Protein AF-A0AAT9HYR2-F1 (afdb_monomer)

Sequence (226 aa):
MVLRPGGGPGTYGRDYQMYDGRDYWSAAVFAERRGGWERLDPATGEPTGDRTLPAFHAPETCPDGKAPFLDHRILAELPPGAPPSPLGQDGRLTGCRVLHTTPYSGYSPREFVLESIDGRSASYRTRTWGRRPWGILALPSGGEDTVVAGGTTVRCHSAVDNSLLWQVRGSTADVTTRRSAPPSATRPGRCRRPRTGTSSLLVTRPRPGRCVASPTRPYARCCRPG

Nearest PDB structures (foldseek):
  8shj-assembly2_B  TM=3.630E-01  e=4.234E-02  Homo sapiens
  8shj-assembly1_A  TM=3.743E-01  e=6.812E-02  Homo sapiens
  4aez-assembly1_A  TM=3.657E-01  e=4.234E-02  Schizosaccharomyces pombe
  8otz-assembly1_f  TM=3.192E-01  e=6.812E-02  Bos taurus
  5oql-assembly1_A  TM=2.830E-01  e=4.104E-01  Thermochaetoides thermophila DSM 1495

Radius of gyration: 24.94 Å; Cα contacts (8 Å, |Δi|>4): 371; chains: 1; bounding box: 95×52×58 Å

Solvent-accessible surface area (backbone atoms only — not comparable to full-atom values): 14535 Å² total; per-residue (Å²): 123,82,77,50,90,88,58,78,96,70,75,86,65,46,81,45,56,34,30,78,76,83,55,39,33,37,20,36,80,60,10,83,82,66,81,36,52,30,29,34,38,86,90,79,67,44,76,68,82,45,58,78,58,59,75,96,68,28,76,90,72,53,58,89,79,47,45,74,42,70,77,44,60,44,37,36,52,55,61,90,90,57,75,88,53,50,45,25,46,45,95,54,36,32,23,20,44,33,28,28,65,64,90,72,90,78,70,56,61,45,51,34,41,38,38,23,57,57,70,52,70,35,56,44,74,50,94,54,76,71,56,46,65,70,39,47,36,53,41,94,88,57,76,72,50,24,37,33,28,45,76,70,46,36,33,35,20,36,35,87,79,53,47,81,75,50,74,48,69,63,80,80,76,77,86,72,79,66,84,70,68,82,79,78,87,81,87,89,82,83,92,79,83,88,81,90,77,86,85,79,89,83,79,85,74,83,83,84,82,82,88,76,84,84,80,82,86,84,90,81,90,82,81,88,88,131

pLDDT: mean 73.58, std 25.94, range [24.98, 97.94]

Mean predicted aligned error: 14.34 Å

Foldseek 3Di:
DPPDPPDDDDPVQWDDWADAPPWIKTAHVPNVVVVAIFTADPVPRDGDPHRQDDPVPHQVPDDPLKDWPRRAWYKDFAPPPDDAAQLHDDPRMWIKTKIDNDDDDDWDDQWIWMAIPNGDIAIAGDPDTPWDWHGWGADPVGDAIWIWIDDQKIWTAGRVPRHTPDIDGDDPPDPPPPPDDPDDDDDDDDDDDDDDDDDDDDDDDDDDDDDDDDDDDDDDDDDDDD

Organism: NCBI:txid3074435

Secondary structure (DSSP, 8-state):
----TT------S--EEEE-SS-EEEE-SSGGGTT--EEE-TTT--B-S--PPPGGG-GGGSPTT-EEEEEEEEEEEPPTTPPPPTT-EETTEEEEEEEESS--SSSPPSEEEEEETTS-EEEEE-SSTT--EEEEE--TT--S-EEEE-SSEEEEEETTT--EEEEEE-----------PPPPP-------PPPP-PPPP---PPPP----PPPPP---------

Structure (mmCIF, N/CA/C/O backbone):
data_AF-A0AAT9HYR2-F1
#
_entry.id   AF-A0AAT9HYR2-F1
#
loop_
_atom_site.group_PDB
_atom_site.id
_atom_site.type_symbol
_atom_site.label_atom_id
_atom_site.label_alt_id
_atom_site.label_comp_id
_atom_site.label_asym_id
_atom_site.label_entity_id
_atom_site.label_seq_id
_atom_site.pdbx_PDB_ins_code
_atom_site.Cartn_x
_atom_site.Cartn_y
_atom_site.Cartn_z
_atom_site.occupancy
_atom_site.B_iso_or_equiv
_atom_site.auth_seq_id
_atom_site.auth_comp_id
_atom_site.auth_asym_id
_atom_site.auth_atom_id
_atom_site.pdbx_PDB_model_num
ATOM 1 N N . MET A 1 1 ? -14.073 5.205 5.598 1.00 46.69 1 MET A N 1
ATOM 2 C CA . MET A 1 1 ? -15.170 4.800 4.707 1.00 46.69 1 MET A CA 1
ATOM 3 C C . MET A 1 1 ? -15.197 3.291 4.672 1.00 46.69 1 MET A C 1
ATOM 5 O O . MET A 1 1 ? -15.086 2.635 3.645 1.00 46.69 1 MET A O 1
ATOM 9 N N . VAL A 1 2 ? -15.482 2.749 5.853 1.00 45.78 2 VAL A N 1
ATOM 10 C CA . VAL A 1 2 ? -16.395 1.620 5.898 1.00 45.78 2 VAL A CA 1
ATOM 11 C C . VAL A 1 2 ? -17.654 2.133 5.215 1.00 45.78 2 VAL A C 1
ATOM 13 O O . VAL A 1 2 ? -18.338 3.014 5.739 1.00 45.78 2 VAL A O 1
ATOM 16 N N . LEU A 1 3 ? -17.863 1.732 3.967 1.00 50.50 3 LEU A N 1
ATOM 17 C CA . LEU A 1 3 ? -19.123 1.972 3.292 1.00 50.50 3 LEU A CA 1
ATOM 18 C C . LEU A 1 3 ? -20.188 1.275 4.134 1.00 50.50 3 LEU A C 1
ATOM 20 O O . LEU A 1 3 ? -20.284 0.051 4.123 1.00 50.50 3 LEU A O 1
ATOM 24 N N . ARG A 1 4 ? -20.966 2.044 4.899 1.00 51.97 4 ARG A N 1
ATOM 25 C CA . ARG A 1 4 ? -22.191 1.508 5.484 1.00 51.97 4 ARG A CA 1
ATOM 26 C C . ARG A 1 4 ? -23.140 1.176 4.335 1.00 51.97 4 ARG A C 1
ATOM 28 O O . ARG A 1 4 ? -23.331 2.033 3.465 1.00 51.97 4 ARG A O 1
ATOM 35 N N . PRO A 1 5 ? -23.811 0.019 4.346 1.00 40.28 5 PRO A N 1
ATOM 36 C CA . PRO A 1 5 ? -25.041 -0.134 3.586 1.00 40.28 5 PRO A CA 1
ATOM 37 C C . PRO A 1 5 ? -26.003 1.002 3.984 1.00 40.28 5 PRO A C 1
ATOM 39 O O . PRO A 1 5 ? -26.380 1.115 5.147 1.00 40.28 5 PRO A O 1
ATOM 42 N N . GLY A 1 6 ? -26.330 1.898 3.049 1.00 40.91 6 GLY A N 1
ATOM 43 C CA . GLY A 1 6 ? -27.256 3.020 3.275 1.00 40.91 6 GLY A CA 1
ATOM 44 C C . GLY A 1 6 ? -26.667 4.302 3.888 1.00 40.91 6 GLY A C 1
ATOM 45 O O . GLY A 1 6 ? -27.420 5.234 4.157 1.00 40.91 6 GLY A O 1
ATOM 46 N N . GLY A 1 7 ? -25.349 4.399 4.097 1.00 45.12 7 GLY A N 1
ATOM 47 C CA . GLY A 1 7 ? -24.712 5.646 4.539 1.00 45.12 7 GLY A CA 1
ATOM 48 C C . GLY A 1 7 ? -24.602 6.669 3.404 1.00 45.12 7 GLY A C 1
ATOM 49 O O . GLY A 1 7 ? -24.081 6.349 2.337 1.00 45.12 7 GLY A O 1
ATOM 50 N N . GLY A 1 8 ? -25.087 7.895 3.624 1.00 43.53 8 GLY A N 1
ATOM 51 C CA . GLY A 1 8 ? -25.009 8.979 2.640 1.00 43.53 8 GLY A CA 1
ATOM 52 C C . GLY A 1 8 ? -23.561 9.337 2.252 1.00 43.53 8 GLY A C 1
ATOM 53 O O . GLY A 1 8 ? -22.653 9.214 3.079 1.00 43.53 8 GLY A O 1
ATOM 54 N N . PRO A 1 9 ? -23.318 9.782 1.005 1.00 41.94 9 PRO A N 1
ATOM 55 C CA . PRO A 1 9 ? -21.982 10.077 0.502 1.00 41.94 9 PRO A CA 1
ATOM 56 C C . PRO A 1 9 ? -21.468 11.387 1.109 1.00 41.94 9 PRO A C 1
ATOM 58 O O . PRO A 1 9 ? -21.769 12.475 0.627 1.00 41.94 9 PRO A O 1
ATOM 61 N N . GLY A 1 10 ? -20.694 11.285 2.184 1.00 45.00 10 GLY A N 1
ATOM 62 C CA . GLY A 1 10 ? -20.027 12.421 2.808 1.00 45.00 10 GLY A CA 1
ATOM 63 C C . GLY A 1 10 ? -18.610 12.048 3.207 1.00 45.00 10 GLY A C 1
ATOM 64 O O . GLY A 1 10 ? -18.364 11.632 4.334 1.00 45.00 10 GLY A O 1
ATOM 65 N N . THR A 1 11 ? -17.655 12.177 2.287 1.00 52.38 11 THR A N 1
ATOM 66 C CA . THR A 1 11 ? -16.233 12.206 2.636 1.00 52.38 11 THR A CA 1
ATOM 67 C C . THR A 1 11 ? -15.988 13.498 3.413 1.00 52.38 11 THR A C 1
ATOM 69 O O . THR A 1 11 ? -15.857 14.567 2.821 1.00 52.38 11 THR A O 1
ATOM 72 N N . TYR A 1 12 ? -15.938 13.423 4.746 1.00 57.16 12 TYR A N 1
ATOM 73 C CA . TYR A 1 12 ? -15.574 14.534 5.641 1.00 57.16 12 TYR A CA 1
ATOM 74 C C . TYR A 1 12 ? -14.082 14.917 5.507 1.00 57.16 12 TYR A C 1
ATOM 76 O O . TYR A 1 12 ? -13.334 14.956 6.480 1.00 57.16 12 TYR A O 1
ATOM 84 N N . GLY A 1 13 ? -13.599 15.128 4.279 1.00 61.19 13 GLY A N 1
ATOM 85 C CA . GLY A 1 13 ? -12.212 15.486 3.977 1.00 61.19 13 GLY A CA 1
ATOM 86 C C . GLY A 1 13 ? -11.173 14.399 4.283 1.00 61.19 13 GLY A C 1
ATOM 87 O O . GLY A 1 13 ? -9.988 14.723 4.378 1.00 61.19 13 GLY A O 1
ATOM 88 N N . ARG A 1 14 ? -11.597 13.136 4.459 1.00 71.88 14 ARG A N 1
ATOM 89 C CA . ARG A 1 14 ? -10.733 11.967 4.704 1.00 71.88 14 ARG A CA 1
ATOM 90 C C . ARG A 1 14 ? -10.772 10.982 3.536 1.00 71.88 14 ARG A C 1
ATOM 92 O O . ARG A 1 14 ? -11.669 10.144 3.456 1.00 71.88 14 ARG A O 1
ATOM 99 N N . ASP A 1 15 ? -9.783 11.088 2.655 1.00 75.69 15 ASP A N 1
ATOM 100 C CA . ASP A 1 15 ? -9.757 10.394 1.361 1.00 75.69 15 ASP A CA 1
ATOM 101 C C . ASP A 1 15 ? -8.998 9.055 1.382 1.00 75.69 15 ASP A C 1
ATOM 103 O O . ASP A 1 15 ? -9.095 8.286 0.428 1.00 75.69 15 ASP A O 1
ATOM 107 N N . TYR A 1 16 ? -8.274 8.742 2.463 1.00 87.31 16 TYR A N 1
ATOM 108 C CA . TYR A 1 16 ? -7.522 7.488 2.598 1.00 87.31 16 TYR A CA 1
ATOM 109 C C . TYR A 1 16 ? -8.085 6.581 3.685 1.00 87.31 16 TYR A C 1
ATOM 111 O O . TYR A 1 16 ? -8.610 7.073 4.688 1.00 87.31 16 TYR A O 1
ATOM 119 N N . GLN A 1 17 ? -7.941 5.265 3.488 1.00 90.75 17 GLN A N 1
ATOM 120 C CA . GLN A 1 17 ? -8.322 4.226 4.444 1.00 90.75 17 GLN A CA 1
ATOM 121 C C . GLN A 1 17 ? -7.423 3.001 4.435 1.00 90.75 17 GLN A C 1
ATOM 123 O O . GLN A 1 17 ? -6.831 2.660 3.415 1.00 90.75 17 GLN A O 1
ATOM 128 N N . MET A 1 18 ? -7.420 2.320 5.578 1.00 93.31 18 MET A N 1
ATOM 129 C CA . MET A 1 18 ? -6.853 0.991 5.769 1.00 93.31 18 MET A CA 1
ATOM 130 C C . MET A 1 18 ? -7.806 0.135 6.600 1.00 93.31 18 MET A C 1
ATOM 132 O O . MET A 1 18 ? -8.582 0.671 7.397 1.00 93.31 18 MET A O 1
ATOM 136 N N . TYR A 1 19 ? -7.708 -1.178 6.425 1.00 93.88 19 TYR A N 1
ATOM 137 C CA . TYR A 1 19 ? -8.396 -2.184 7.227 1.00 93.88 19 TYR A CA 1
ATOM 138 C C . TYR A 1 19 ? -7.464 -3.375 7.454 1.00 93.88 19 TYR A C 1
ATOM 140 O O . TYR A 1 19 ? -6.906 -3.896 6.490 1.00 93.88 19 TYR A O 1
ATOM 148 N N . ASP A 1 20 ? -7.292 -3.808 8.700 1.00 93.75 20 ASP A N 1
ATOM 149 C CA . ASP A 1 20 ? -6.404 -4.925 9.064 1.00 93.75 20 ASP A CA 1
ATOM 150 C C . ASP A 1 20 ? -7.162 -6.228 9.388 1.00 93.75 20 ASP A C 1
ATOM 152 O O . ASP A 1 20 ? -6.596 -7.150 9.969 1.00 93.75 20 ASP A O 1
ATOM 156 N N . GLY A 1 21 ? -8.449 -6.307 9.036 1.00 92.06 21 GLY A N 1
ATOM 157 C CA . GLY A 1 21 ? -9.323 -7.431 9.391 1.00 92.06 21 GLY A CA 1
ATOM 158 C C . GLY A 1 21 ? -10.063 -7.242 10.717 1.00 92.06 21 GLY A C 1
ATOM 159 O O . GLY A 1 21 ? -11.011 -7.969 11.007 1.00 92.06 21 GLY A O 1
ATOM 160 N N . ARG A 1 22 ? -9.702 -6.227 11.509 1.00 92.38 22 ARG A N 1
ATOM 161 C CA . ARG A 1 22 ? -10.378 -5.904 12.769 1.00 92.38 22 ARG A CA 1
ATOM 162 C C . ARG A 1 22 ? -10.786 -4.443 12.843 1.00 92.38 22 ARG A C 1
ATOM 164 O O . ARG A 1 22 ? -11.932 -4.138 13.160 1.00 92.38 22 ARG A O 1
AT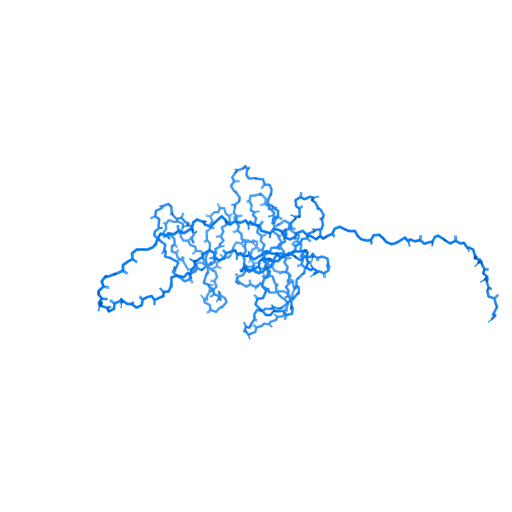OM 171 N N . ASP A 1 23 ? -9.854 -3.561 12.536 1.00 94.12 23 ASP A N 1
ATOM 172 C CA . ASP A 1 23 ? -9.929 -2.137 12.792 1.00 94.12 23 ASP A CA 1
ATOM 173 C C . ASP A 1 23 ? -9.768 -1.333 11.509 1.00 94.12 23 ASP A C 1
ATOM 175 O O . ASP A 1 23 ? -9.154 -1.769 10.536 1.00 94.12 23 ASP A O 1
ATOM 179 N N . TYR A 1 24 ? -10.351 -0.137 11.500 1.00 93.31 24 TYR A N 1
ATOM 180 C CA . TYR A 1 24 ? -10.284 0.775 10.367 1.00 93.31 24 TYR A CA 1
ATOM 181 C C . TYR A 1 24 ? -9.479 2.007 10.729 1.00 93.31 24 TYR A C 1
ATOM 183 O O . TYR A 1 24 ? -9.631 2.554 11.817 1.00 93.31 24 TYR A O 1
ATOM 191 N N . TRP A 1 25 ? -8.706 2.508 9.771 1.00 94.19 25 TRP A N 1
ATOM 192 C CA . TRP A 1 25 ? -8.023 3.793 9.883 1.00 94.19 25 TRP A CA 1
ATOM 193 C C . TRP A 1 25 ? -8.418 4.701 8.739 1.00 94.19 25 TRP A C 1
ATOM 195 O O . TRP A 1 25 ? -8.761 4.244 7.646 1.00 94.19 25 TRP A O 1
ATOM 205 N N . SER A 1 26 ? -8.332 6.004 8.974 1.00 91.75 26 SER A N 1
ATOM 206 C CA . SER A 1 26 ? -8.486 7.002 7.924 1.00 91.75 26 SER A CA 1
ATOM 207 C C . SER A 1 26 ? -7.537 8.173 8.097 1.00 91.75 26 SER A C 1
ATOM 209 O O . SER A 1 26 ? -7.078 8.464 9.202 1.00 91.75 26 SER A O 1
ATOM 211 N N . ALA A 1 27 ? -7.281 8.863 6.992 1.00 89.25 27 ALA A N 1
ATOM 212 C CA . ALA A 1 27 ? -6.531 10.106 6.976 1.00 89.25 27 ALA A CA 1
ATOM 213 C C . ALA A 1 27 ? -7.078 11.057 5.907 1.00 89.25 27 ALA A C 1
ATOM 215 O O . ALA A 1 27 ? -7.674 10.639 4.909 1.00 89.25 27 ALA A O 1
ATOM 216 N N . ALA A 1 28 ? -6.853 12.351 6.119 1.00 84.44 28 ALA A N 1
ATOM 217 C CA . ALA A 1 28 ? -7.025 13.368 5.089 1.00 84.44 28 ALA A CA 1
ATOM 218 C C . ALA A 1 28 ? -5.879 13.323 4.071 1.00 84.44 28 ALA A C 1
ATOM 220 O O . ALA A 1 28 ? -4.793 12.821 4.363 1.00 84.44 28 ALA A O 1
ATOM 221 N N . VAL A 1 29 ? -6.092 13.909 2.889 1.00 78.62 29 VAL A N 1
ATOM 222 C CA . VAL A 1 29 ? -4.983 14.194 1.966 1.00 78.62 29 VAL A CA 1
ATOM 223 C C . VAL A 1 29 ? -3.983 15.119 2.653 1.00 78.62 29 VAL A C 1
ATOM 225 O O . VAL A 1 29 ? -4.379 16.057 3.352 1.00 78.62 29 VAL A O 1
ATOM 228 N N . PHE A 1 30 ? -2.690 14.870 2.431 1.00 76.88 30 PHE A N 1
ATOM 229 C CA . PHE A 1 30 ? -1.597 15.501 3.168 1.00 76.88 30 PHE A CA 1
ATOM 230 C C . PHE A 1 30 ? -1.660 15.156 4.658 1.00 76.88 30 PHE A C 1
ATOM 232 O O . PHE A 1 30 ? -1.605 16.045 5.513 1.00 76.88 30 PHE A O 1
ATOM 239 N N . ALA A 1 31 ? -1.773 13.861 4.960 1.00 73.44 31 ALA A N 1
ATOM 240 C CA . ALA A 1 31 ? -1.900 13.333 6.315 1.00 73.44 31 ALA A CA 1
ATOM 241 C C . ALA A 1 31 ? -0.781 13.857 7.231 1.00 73.44 31 ALA A C 1
ATOM 243 O O . ALA A 1 31 ? -1.043 14.237 8.369 1.00 73.44 31 ALA A O 1
ATOM 244 N N . GLU A 1 32 ? 0.437 13.998 6.697 1.00 72.12 32 GLU A N 1
ATOM 245 C CA . GLU A 1 32 ? 1.605 14.583 7.380 1.00 72.12 32 GLU A CA 1
ATOM 246 C C . GLU A 1 32 ? 1.316 15.947 8.012 1.00 72.12 32 GLU A C 1
ATOM 248 O O . GLU A 1 32 ? 1.777 16.250 9.107 1.00 72.12 32 GLU A O 1
ATOM 253 N N . ARG A 1 33 ? 0.526 16.776 7.323 1.00 72.88 33 ARG A N 1
ATOM 254 C CA . ARG A 1 33 ? 0.198 18.144 7.743 1.00 72.88 33 ARG A CA 1
ATOM 255 C C . ARG A 1 33 ? -1.097 18.228 8.543 1.00 72.88 33 ARG A C 1
ATOM 257 O O . ARG A 1 33 ? -1.411 19.292 9.066 1.00 72.88 33 ARG A O 1
ATOM 264 N N . ARG A 1 34 ? -1.881 17.148 8.586 1.00 76.94 34 ARG A N 1
ATOM 265 C CA . ARG A 1 34 ? -3.255 17.131 9.115 1.00 76.94 34 ARG A CA 1
ATOM 266 C C . ARG A 1 34 ? -3.448 16.154 10.274 1.00 76.94 34 ARG A C 1
ATOM 268 O O . ARG A 1 34 ? -4.563 15.714 10.521 1.00 76.94 34 ARG A O 1
ATOM 275 N N . GLY A 1 35 ? -2.375 15.839 10.997 1.00 75.56 35 GLY A N 1
ATOM 276 C CA . GLY A 1 35 ? -2.442 15.019 12.210 1.00 75.56 35 GLY A CA 1
ATOM 277 C C . GLY A 1 35 ? -2.356 13.508 11.980 1.00 75.56 35 GLY A C 1
ATOM 278 O O . GLY A 1 35 ? -2.494 12.759 12.941 1.00 75.56 35 GLY A O 1
ATOM 279 N N . GLY A 1 36 ? -2.068 13.065 10.753 1.00 86.56 36 GLY A N 1
ATOM 280 C CA . GLY A 1 36 ? -1.759 11.673 10.434 1.00 86.56 36 GLY A CA 1
ATOM 281 C C . GLY A 1 36 ? -2.976 10.767 10.246 1.00 86.56 36 GLY A C 1
ATOM 282 O O . GLY A 1 36 ? -4.068 11.209 9.891 1.00 86.56 36 GLY A O 1
ATOM 283 N N . TRP A 1 37 ? -2.730 9.472 10.428 1.00 92.19 37 TRP A N 1
ATOM 284 C CA . TRP A 1 37 ? -3.738 8.418 10.390 1.00 92.19 37 TRP A CA 1
ATOM 285 C C . TRP A 1 37 ? -4.335 8.202 11.772 1.00 92.19 37 TRP A C 1
ATOM 287 O O . TRP A 1 37 ? -3.627 8.264 12.775 1.00 92.19 37 TRP A O 1
ATOM 297 N N . GLU A 1 38 ? -5.628 7.912 11.804 1.00 93.12 38 GLU A N 1
ATOM 298 C CA . GLU A 1 38 ? -6.375 7.733 13.043 1.00 93.12 38 GLU A CA 1
ATOM 299 C C . GLU A 1 38 ? -7.391 6.608 12.885 1.00 93.12 38 GLU A C 1
ATOM 301 O O . GLU A 1 38 ? -8.000 6.455 11.816 1.00 93.12 38 GLU A O 1
ATOM 306 N N . ARG A 1 39 ? -7.555 5.823 13.948 1.00 94.38 39 ARG A N 1
ATOM 307 C CA . ARG A 1 39 ? -8.516 4.731 14.013 1.00 94.38 39 ARG A CA 1
ATOM 308 C C . ARG A 1 39 ? -9.939 5.280 13.992 1.00 94.38 39 ARG A C 1
ATOM 310 O O . ARG A 1 39 ? -10.219 6.365 14.501 1.00 94.38 39 ARG A O 1
ATOM 317 N N . LEU A 1 40 ? -10.829 4.530 13.359 1.00 92.00 40 LEU A N 1
ATOM 318 C CA . LEU A 1 40 ? -12.255 4.803 13.315 1.00 92.00 40 LEU A CA 1
ATOM 319 C C . LEU A 1 40 ? -12.986 3.842 14.244 1.00 92.00 40 LEU A C 1
ATOM 321 O O . LEU A 1 40 ? -12.665 2.654 14.292 1.00 92.00 40 LEU A O 1
ATOM 325 N N . ASP A 1 41 ? -14.007 4.343 14.923 1.00 87.75 41 ASP A N 1
ATOM 326 C CA . ASP A 1 41 ? -14.989 3.494 15.578 1.00 87.75 41 ASP A CA 1
ATOM 327 C C . ASP A 1 41 ? -15.799 2.770 14.483 1.00 87.75 41 ASP A C 1
ATOM 329 O O . ASP A 1 41 ? -16.409 3.426 13.635 1.00 87.75 41 ASP A O 1
ATOM 333 N N . PRO A 1 42 ? -15.815 1.427 14.448 1.00 83.81 42 PRO A N 1
ATOM 334 C CA . PRO A 1 42 ? -16.526 0.683 13.412 1.00 83.81 42 PRO A CA 1
ATOM 335 C C . PRO A 1 42 ? -18.050 0.868 13.476 1.00 83.81 42 PRO A C 1
ATOM 337 O O . PRO A 1 42 ? -18.717 0.762 12.445 1.00 83.81 42 PRO A O 1
ATOM 340 N N . ALA A 1 43 ? -18.614 1.163 14.652 1.00 84.25 43 ALA A N 1
ATOM 341 C CA . ALA A 1 43 ? -20.041 1.399 14.817 1.00 84.25 43 ALA A CA 1
ATOM 342 C C . ALA A 1 43 ? -20.431 2.786 14.296 1.00 84.25 43 ALA A C 1
ATOM 344 O O . ALA A 1 43 ? -21.380 2.911 13.519 1.00 84.25 43 ALA A O 1
ATOM 345 N N . THR A 1 44 ? -19.691 3.833 14.674 1.00 81.31 44 THR A N 1
ATOM 346 C CA . THR A 1 44 ? -20.037 5.230 14.345 1.00 81.31 44 THR A CA 1
ATOM 347 C C . THR A 1 44 ? -19.368 5.758 13.074 1.00 81.31 44 THR A C 1
ATOM 349 O O . THR A 1 44 ? -19.917 6.649 12.428 1.00 81.31 44 THR A O 1
ATOM 352 N N . GLY A 1 45 ? -18.261 5.156 12.643 1.00 80.12 45 GLY A N 1
ATOM 353 C CA . GLY A 1 45 ? -17.426 5.626 11.538 1.00 80.12 45 GLY A CA 1
ATOM 354 C C . GLY A 1 45 ? -16.590 6.863 11.881 1.00 80.12 45 GLY A C 1
ATOM 355 O O . GLY A 1 45 ? -15.896 7.370 10.997 1.00 80.12 45 GLY A O 1
ATOM 356 N N . GLU A 1 46 ? -16.656 7.337 13.127 1.00 86.00 46 GLU A N 1
ATOM 357 C CA . GLU A 1 46 ? -16.000 8.557 13.586 1.00 86.00 46 GLU A CA 1
ATOM 358 C C . GLU A 1 46 ? -14.558 8.290 14.052 1.00 86.00 46 GLU A C 1
ATOM 360 O O . GLU A 1 46 ? -14.258 7.192 14.532 1.00 86.00 46 GLU A O 1
ATOM 365 N N . PRO A 1 47 ? -13.644 9.267 13.913 1.00 88.12 47 PRO A N 1
ATOM 366 C CA . PRO A 1 47 ? -12.284 9.159 14.434 1.00 88.12 47 PRO A CA 1
ATOM 367 C C . PRO A 1 47 ? -12.254 9.063 15.967 1.00 88.12 47 PRO A C 1
ATOM 369 O O . PRO A 1 47 ? -12.989 9.776 16.649 1.00 88.12 47 PRO A O 1
ATOM 372 N N . THR A 1 48 ? -11.410 8.187 16.518 1.00 91.12 48 THR A N 1
ATOM 373 C CA . THR A 1 48 ? -11.390 7.877 17.964 1.00 91.12 48 THR A CA 1
ATOM 374 C C . THR A 1 48 ? -10.342 8.642 18.777 1.00 91.12 48 THR A C 1
ATOM 376 O O . THR A 1 48 ? -10.295 8.518 19.998 1.00 91.12 48 THR A O 1
ATOM 379 N N . GLY A 1 49 ? -9.455 9.388 18.128 1.00 90.75 49 GLY A N 1
ATOM 380 C CA . GLY A 1 49 ? -8.243 9.983 18.693 1.00 90.75 49 GLY A CA 1
ATOM 381 C C . GLY A 1 49 ? -7.028 9.047 18.700 1.00 90.75 49 GLY A C 1
ATOM 382 O O . GLY A 1 49 ? -5.901 9.520 18.860 1.00 90.75 49 GLY A O 1
ATOM 383 N N . ASP A 1 50 ? -7.222 7.739 18.501 1.00 93.81 50 ASP A N 1
ATOM 384 C CA . ASP A 1 50 ? -6.147 6.742 18.507 1.00 93.81 50 ASP A CA 1
ATOM 385 C C . ASP A 1 50 ? -5.348 6.783 17.195 1.00 93.81 50 ASP A C 1
ATOM 387 O O . ASP A 1 50 ? -5.881 6.550 16.108 1.00 93.81 50 ASP A O 1
ATOM 391 N N . ARG A 1 51 ? -4.048 7.074 17.301 1.00 92.50 51 ARG A N 1
ATOM 392 C CA . ARG A 1 51 ? -3.105 7.161 16.170 1.00 92.50 51 ARG A CA 1
ATOM 393 C C . ARG A 1 51 ? -2.182 5.949 16.054 1.00 92.50 51 ARG A C 1
ATOM 395 O O . ARG A 1 51 ? -1.243 5.971 15.256 1.00 92.50 51 ARG A O 1
ATOM 402 N N . THR A 1 52 ? -2.424 4.907 16.843 1.00 93.12 52 THR A N 1
ATOM 403 C CA . THR A 1 52 ? -1.678 3.650 16.759 1.00 93.12 52 THR A CA 1
ATOM 404 C C . THR A 1 52 ? -1.935 3.008 15.400 1.00 93.12 52 THR A C 1
ATOM 406 O O . THR A 1 52 ? -3.084 2.850 14.986 1.00 93.12 52 THR A O 1
ATOM 409 N N . LEU A 1 53 ? -0.866 2.679 14.677 1.00 93.56 53 LEU A N 1
ATOM 410 C CA . LEU A 1 53 ? -0.945 2.102 13.335 1.00 93.56 53 LEU A CA 1
ATOM 411 C C . LEU A 1 53 ? -1.022 0.569 13.392 1.00 93.56 53 LEU A C 1
ATOM 413 O O . LEU A 1 53 ? -0.550 -0.022 14.363 1.00 93.56 53 LEU A O 1
ATOM 417 N N . PRO A 1 54 ? -1.545 -0.088 12.336 1.00 93.50 54 PRO A N 1
ATOM 418 C CA . PRO A 1 54 ? -1.418 -1.536 12.184 1.00 93.50 54 PRO A CA 1
ATOM 419 C C . PRO A 1 54 ? 0.052 -1.966 12.224 1.00 93.50 54 PRO A C 1
ATOM 421 O O . PRO A 1 54 ? 0.909 -1.231 11.731 1.00 93.50 54 PRO A O 1
ATOM 424 N N . ALA A 1 55 ? 0.336 -3.180 12.708 1.00 91.69 55 ALA A N 1
ATOM 425 C CA . ALA A 1 55 ? 1.701 -3.691 12.895 1.00 91.69 55 ALA A CA 1
ATOM 426 C C . ALA A 1 55 ? 2.596 -3.544 11.646 1.00 91.69 55 ALA A C 1
ATOM 428 O O . ALA A 1 55 ? 3.715 -3.051 11.739 1.00 91.69 55 ALA A O 1
ATOM 429 N N . PHE A 1 56 ? 2.077 -3.865 10.456 1.00 92.44 56 PHE A N 1
ATOM 430 C CA . PHE A 1 56 ? 2.808 -3.724 9.184 1.00 92.44 56 PHE A CA 1
ATOM 431 C C . PHE A 1 56 ? 3.252 -2.277 8.870 1.00 92.44 56 PHE A C 1
ATOM 433 O O . PHE A 1 56 ? 4.220 -2.024 8.149 1.00 92.44 56 PHE A O 1
ATOM 440 N N . HIS A 1 57 ? 2.529 -1.305 9.425 1.00 92.94 57 HIS A N 1
ATOM 441 C CA . HIS A 1 57 ? 2.739 0.129 9.251 1.00 92.94 57 HIS A CA 1
ATOM 442 C C . HIS A 1 57 ? 3.382 0.789 10.478 1.00 92.94 57 HIS A C 1
ATOM 444 O O . HIS A 1 57 ? 3.570 2.013 10.465 1.00 92.94 57 HIS A O 1
ATOM 450 N N . ALA A 1 58 ? 3.718 0.012 11.509 1.00 90.00 58 ALA A N 1
ATOM 451 C CA . ALA A 1 58 ? 4.261 0.517 12.758 1.00 90.00 58 ALA A CA 1
ATOM 452 C C . ALA A 1 58 ? 5.665 1.123 12.541 1.00 90.00 58 ALA A C 1
ATOM 454 O O . ALA A 1 58 ? 6.469 0.530 11.811 1.00 90.00 58 ALA A O 1
ATOM 455 N N . PRO A 1 59 ? 5.973 2.310 13.100 1.00 83.69 59 PRO A N 1
ATOM 456 C CA . PRO A 1 59 ? 7.232 3.020 12.847 1.00 83.69 59 PRO A CA 1
ATOM 457 C C . PRO A 1 59 ? 8.502 2.187 13.071 1.00 83.69 59 PRO A C 1
ATOM 459 O O . PRO A 1 59 ? 9.448 2.299 12.299 1.00 83.69 59 PRO A O 1
ATOM 462 N N . GLU A 1 60 ? 8.501 1.325 14.083 1.00 85.44 60 GLU A N 1
ATOM 463 C CA . GLU A 1 60 ? 9.593 0.430 14.475 1.00 85.44 60 GLU A CA 1
ATOM 464 C C . GLU A 1 60 ? 9.923 -0.641 13.430 1.00 85.44 60 GLU A C 1
ATOM 466 O O . GLU A 1 60 ? 11.013 -1.202 13.439 1.00 85.44 60 GLU A O 1
ATOM 471 N N . THR A 1 61 ? 9.003 -0.910 12.504 1.00 85.31 61 THR A N 1
ATOM 472 C CA . THR A 1 61 ? 9.226 -1.861 11.409 1.00 85.31 61 THR A CA 1
ATOM 473 C C . THR A 1 61 ? 9.853 -1.201 10.181 1.00 85.31 61 THR A C 1
ATOM 475 O O . THR A 1 61 ? 10.092 -1.880 9.180 1.00 85.31 61 THR A O 1
ATOM 478 N N . CYS A 1 62 ? 10.073 0.119 10.200 1.00 84.31 62 CYS A N 1
ATOM 479 C CA . CYS A 1 62 ? 10.640 0.848 9.072 1.00 84.31 62 CYS A CA 1
ATOM 480 C C . CYS A 1 62 ? 12.149 0.566 8.956 1.00 84.31 62 CYS A C 1
ATOM 482 O O . CYS A 1 62 ? 12.863 0.731 9.943 1.00 84.31 62 CYS A O 1
ATOM 484 N N . PRO A 1 63 ? 12.668 0.186 7.772 1.00 83.12 63 PRO A N 1
ATOM 485 C CA . PRO A 1 63 ? 14.095 -0.057 7.605 1.00 83.12 63 PRO A CA 1
ATOM 486 C C . PRO A 1 63 ? 14.930 1.208 7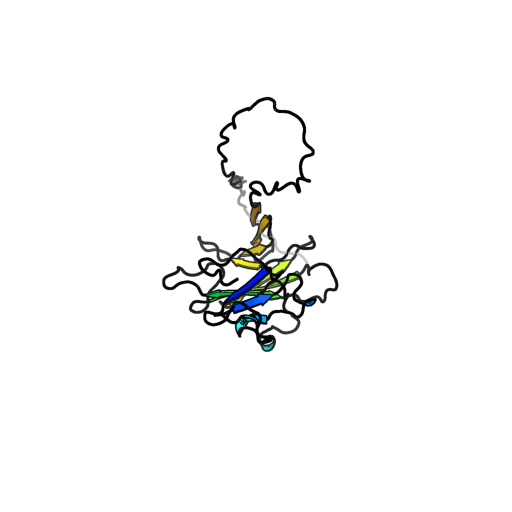.826 1.00 83.12 63 PRO A C 1
ATOM 488 O O . PRO A 1 63 ? 14.514 2.308 7.448 1.00 83.12 63 PRO A O 1
ATOM 491 N N . ASP A 1 64 ? 16.157 1.031 8.315 1.00 85.94 64 ASP A N 1
ATOM 492 C CA . ASP A 1 64 ? 17.088 2.131 8.573 1.00 85.94 64 ASP A CA 1
ATOM 493 C C . ASP A 1 64 ? 17.287 3.050 7.355 1.00 85.94 64 ASP A C 1
ATOM 495 O O . ASP A 1 64 ? 17.335 2.625 6.185 1.00 85.94 64 ASP A O 1
ATOM 499 N N . GLY A 1 65 ? 17.392 4.349 7.647 1.00 86.94 65 GLY A N 1
ATOM 500 C CA . GLY A 1 65 ? 17.584 5.407 6.653 1.00 86.94 65 GLY A CA 1
ATOM 501 C C .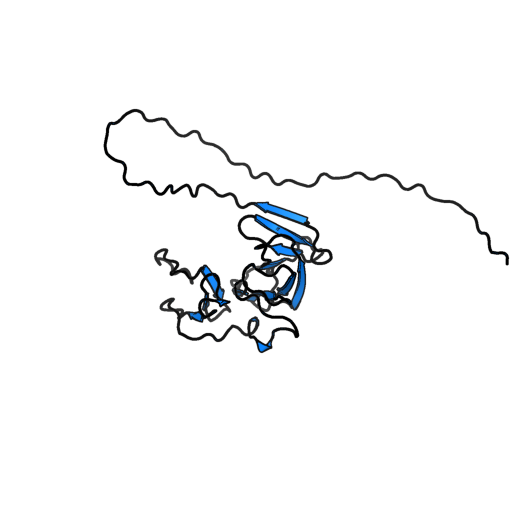 GLY A 1 65 ? 16.379 5.652 5.737 1.00 86.94 65 GLY A C 1
ATOM 502 O O . GLY A 1 65 ? 16.519 6.340 4.724 1.00 86.94 65 GLY A O 1
ATOM 503 N N . LYS A 1 66 ? 15.208 5.083 6.050 1.00 90.25 66 LYS A N 1
ATOM 504 C CA . LYS A 1 66 ? 13.961 5.288 5.304 1.00 90.25 66 LYS A CA 1
ATOM 505 C C . LYS A 1 66 ? 12.886 5.840 6.223 1.00 90.25 66 LYS A C 1
ATOM 507 O O . LYS A 1 66 ? 12.844 5.531 7.409 1.00 90.25 66 LYS A O 1
ATOM 512 N N . ALA A 1 67 ? 12.006 6.645 5.647 1.00 90.06 67 ALA A N 1
ATOM 513 C CA . ALA A 1 67 ? 10.829 7.174 6.313 1.00 90.06 67 ALA A CA 1
ATOM 514 C C . ALA A 1 67 ? 9.564 6.793 5.528 1.00 90.06 67 ALA A C 1
ATOM 516 O O . ALA A 1 67 ? 9.610 6.694 4.295 1.00 90.06 67 ALA A O 1
ATOM 517 N N . PRO A 1 68 ? 8.429 6.571 6.210 1.00 90.12 68 PRO A N 1
ATOM 518 C CA . PRO A 1 68 ? 7.171 6.268 5.548 1.00 90.12 68 PRO A CA 1
ATOM 519 C C . PRO A 1 68 ? 6.638 7.490 4.798 1.00 90.12 68 PRO A C 1
ATOM 521 O O . PRO A 1 68 ? 6.526 8.578 5.354 1.00 90.12 68 PRO A O 1
ATOM 524 N N . PHE A 1 69 ? 6.219 7.287 3.552 1.00 90.00 69 PHE A N 1
ATOM 525 C CA . PHE A 1 69 ? 5.455 8.272 2.800 1.00 90.00 69 PHE A CA 1
ATOM 526 C C . PHE A 1 69 ? 3.995 8.212 3.269 1.00 90.00 69 PHE A C 1
ATOM 528 O O . PHE A 1 69 ? 3.212 7.367 2.829 1.00 90.00 69 PHE A O 1
ATOM 535 N N . LEU A 1 70 ? 3.640 9.077 4.225 1.00 84.12 70 LEU A N 1
ATOM 536 C CA . LEU A 1 70 ? 2.456 8.884 5.073 1.00 84.12 70 LEU A CA 1
ATOM 537 C C . LEU A 1 70 ? 1.129 8.878 4.308 1.00 84.12 70 LEU A C 1
ATOM 539 O O . LEU A 1 70 ? 0.185 8.234 4.755 1.00 84.12 70 LEU A O 1
ATOM 543 N N . ASP A 1 71 ? 1.054 9.546 3.160 1.00 82.38 71 ASP A N 1
ATOM 544 C CA . ASP A 1 71 ? -0.146 9.560 2.322 1.00 82.38 71 ASP A CA 1
ATOM 545 C C . ASP A 1 71 ? -0.426 8.206 1.639 1.00 82.38 71 ASP A C 1
ATOM 547 O O . ASP A 1 71 ? -1.521 8.027 1.115 1.00 82.38 71 ASP A O 1
ATOM 551 N N . HIS A 1 72 ? 0.547 7.292 1.509 1.00 86.88 72 HIS A N 1
ATOM 552 C CA . HIS A 1 72 ? 0.397 6.049 0.726 1.00 86.88 72 HIS A CA 1
ATOM 553 C C . HIS A 1 72 ? 0.743 4.828 1.576 1.00 86.88 72 HIS A C 1
ATOM 555 O O . HIS A 1 72 ? 1.773 4.171 1.410 1.00 86.88 72 HIS A O 1
ATOM 561 N N . ARG A 1 73 ? -0.176 4.535 2.495 1.00 91.06 73 ARG A N 1
ATOM 562 C CA . ARG A 1 73 ? -0.217 3.302 3.276 1.00 91.06 73 ARG A CA 1
ATOM 563 C C . ARG A 1 73 ? -1.422 2.497 2.824 1.00 91.06 73 ARG A C 1
ATOM 565 O O . ARG A 1 73 ? -2.535 3.019 2.809 1.00 91.06 73 ARG A O 1
ATOM 572 N N . ILE A 1 74 ? -1.187 1.259 2.410 1.00 93.62 74 ILE A N 1
ATOM 573 C CA . ILE A 1 74 ? -2.230 0.382 1.882 1.00 93.62 74 ILE A CA 1
ATOM 574 C C . ILE A 1 74 ? -2.250 -0.877 2.725 1.00 93.62 74 ILE A C 1
ATOM 576 O O . ILE A 1 74 ? -1.211 -1.502 2.949 1.00 93.62 74 ILE A O 1
ATOM 580 N N . LEU A 1 75 ? -3.439 -1.215 3.205 1.00 96.19 75 LEU A N 1
ATOM 581 C CA . LEU A 1 75 ? -3.718 -2.444 3.923 1.00 96.19 75 LEU A CA 1
ATOM 582 C C . LEU A 1 75 ? -5.213 -2.742 3.811 1.00 96.19 75 LEU A C 1
ATOM 584 O O . LEU A 1 75 ? -6.038 -1.857 4.060 1.00 96.19 75 LEU A O 1
ATOM 588 N N . ALA A 1 76 ? -5.543 -3.965 3.419 1.00 96.12 76 ALA A N 1
ATOM 589 C CA . ALA A 1 76 ? -6.907 -4.459 3.346 1.00 96.12 76 ALA A CA 1
ATOM 590 C C . ALA A 1 76 ? -6.945 -5.957 3.657 1.00 96.12 76 ALA A C 1
ATOM 592 O O . ALA A 1 76 ? -6.049 -6.704 3.263 1.00 96.12 76 ALA A O 1
ATOM 593 N N . GLU A 1 77 ? -8.019 -6.406 4.298 1.00 96.12 77 GLU A N 1
ATOM 594 C CA . GLU A 1 77 ? -8.334 -7.828 4.397 1.00 96.12 77 GLU A CA 1
ATOM 595 C C . GLU A 1 77 ? -9.048 -8.303 3.125 1.00 96.12 77 GLU A C 1
ATOM 597 O O . GLU A 1 77 ? -10.018 -7.704 2.656 1.00 96.12 77 GLU A O 1
ATOM 602 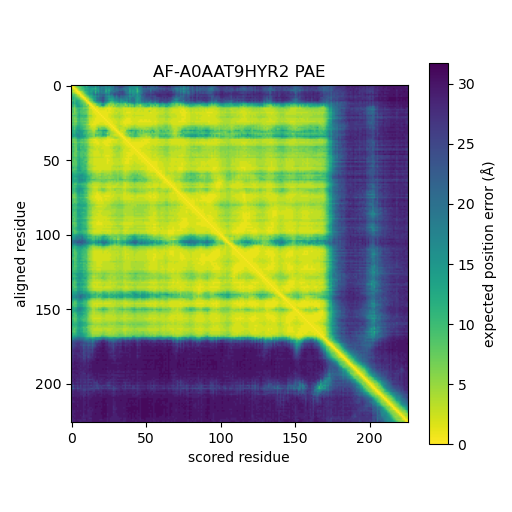N N . LEU A 1 78 ? -8.568 -9.408 2.570 1.00 95.31 78 LEU A N 1
ATOM 603 C CA . LEU A 1 78 ? -9.204 -10.129 1.485 1.00 95.31 78 LEU A CA 1
ATOM 604 C C . LEU A 1 78 ? -10.404 -10.924 2.017 1.00 95.31 78 LEU A C 1
ATOM 606 O O . LEU A 1 78 ? -10.297 -11.572 3.067 1.00 95.31 78 LEU A O 1
ATOM 610 N N . PRO A 1 79 ? -11.536 -10.951 1.294 1.00 93.56 79 PRO A N 1
ATOM 611 C CA . PRO A 1 79 ? -12.678 -11.786 1.650 1.00 93.56 79 PRO A CA 1
ATOM 612 C C . PRO A 1 79 ? -12.309 -13.276 1.777 1.00 93.56 79 PRO A C 1
ATOM 614 O O . PRO A 1 79 ? -11.368 -13.735 1.121 1.00 93.56 79 PRO A O 1
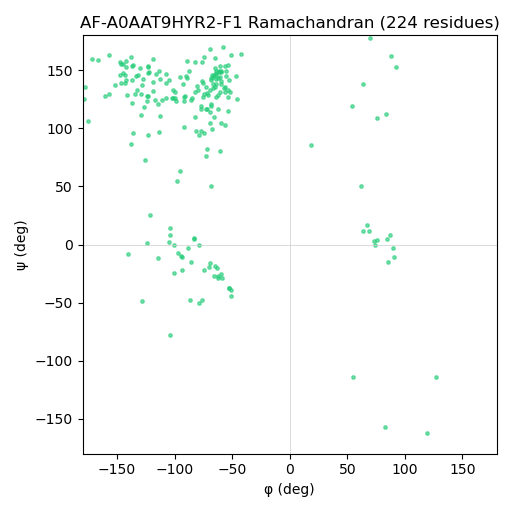ATOM 617 N N . PRO A 1 80 ? -13.049 -14.068 2.573 1.00 93.38 80 PRO A N 1
ATOM 618 C CA . PRO A 1 80 ? -12.837 -15.510 2.635 1.00 93.38 80 PRO A CA 1
ATOM 619 C C . PRO A 1 80 ? -12.966 -16.148 1.244 1.00 93.38 80 PRO A C 1
ATOM 621 O O . PRO A 1 80 ? -13.895 -15.839 0.500 1.00 93.38 80 PRO A O 1
ATOM 624 N N . GLY A 1 81 ? -12.030 -17.031 0.889 1.00 94.25 81 GLY A N 1
ATOM 625 C CA . GLY A 1 81 ? -12.013 -17.707 -0.414 1.00 94.25 81 GLY A CA 1
ATOM 626 C C . GLY A 1 81 ? -11.546 -16.845 -1.594 1.00 94.25 81 GLY A C 1
ATOM 627 O O . GLY A 1 81 ? -11.564 -17.326 -2.726 1.00 94.25 81 GLY A O 1
ATOM 628 N N . ALA A 1 82 ? -11.119 -15.598 -1.363 1.00 94.06 82 ALA A N 1
ATOM 629 C CA . ALA A 1 82 ? -10.493 -14.793 -2.406 1.00 94.06 82 ALA A CA 1
ATOM 630 C C . ALA A 1 82 ? -9.202 -15.467 -2.922 1.00 94.06 82 ALA A C 1
ATOM 632 O O . ALA A 1 82 ? -8.468 -16.072 -2.133 1.00 94.06 82 ALA A O 1
ATOM 633 N N . PRO A 1 83 ? -8.900 -15.363 -4.230 1.00 93.50 83 PRO A N 1
ATOM 634 C CA . PRO A 1 83 ? -7.628 -15.836 -4.760 1.00 93.50 83 PRO A CA 1
ATOM 635 C C . PRO A 1 83 ? -6.458 -15.019 -4.185 1.00 93.50 83 PRO A C 1
ATOM 637 O O . PRO A 1 83 ? -6.673 -13.885 -3.740 1.00 93.50 83 PRO A O 1
ATOM 640 N N . PRO A 1 84 ? -5.221 -15.548 -4.241 1.00 92.19 84 PRO A N 1
ATOM 641 C CA . PRO A 1 84 ? -4.041 -14.812 -3.811 1.00 92.19 84 PRO A CA 1
ATOM 642 C C . PRO A 1 84 ? -3.941 -13.429 -4.464 1.00 92.19 84 PRO A C 1
ATOM 644 O O . PRO A 1 84 ? -4.080 -13.297 -5.684 1.00 92.19 84 PRO A O 1
ATOM 647 N N . SER A 1 85 ? -3.697 -12.393 -3.659 1.00 94.19 85 SER A N 1
ATOM 648 C CA . SER A 1 85 ? -3.567 -11.027 -4.173 1.00 94.19 85 SER A CA 1
ATOM 649 C C . SER A 1 85 ? -2.266 -10.865 -4.966 1.00 94.19 85 SER A C 1
ATOM 651 O O . SER A 1 85 ? -1.187 -11.123 -4.429 1.00 94.19 85 SER A O 1
ATOM 653 N N . PRO A 1 86 ? -2.306 -10.339 -6.206 1.00 94.44 86 PRO A N 1
ATOM 654 C CA . PRO A 1 86 ? -1.086 -10.050 -6.956 1.00 94.44 86 PRO A CA 1
ATOM 655 C C . PRO A 1 86 ? -0.301 -8.874 -6.349 1.00 94.44 86 PRO A C 1
ATOM 657 O O . PRO A 1 86 ? 0.883 -8.705 -6.642 1.00 94.44 86 PRO A O 1
ATOM 660 N N . LEU A 1 87 ? -0.933 -8.078 -5.476 1.00 93.81 87 LEU A N 1
ATOM 661 C CA . LEU A 1 87 ? -0.285 -7.000 -4.720 1.00 93.81 87 LEU A CA 1
ATOM 662 C C . LEU A 1 87 ? 0.503 -7.503 -3.504 1.00 93.81 87 LEU A C 1
ATOM 664 O O . LEU A 1 87 ? 1.118 -6.704 -2.803 1.00 93.81 87 LEU A O 1
ATOM 668 N N . GLY A 1 88 ? 0.490 -8.818 -3.284 1.00 94.25 88 GLY A N 1
ATOM 669 C CA . GLY A 1 88 ? 1.135 -9.504 -2.178 1.00 94.25 88 GLY A CA 1
ATOM 670 C C . GLY A 1 88 ? 0.222 -9.687 -0.986 1.00 94.25 88 GLY A C 1
ATOM 671 O O . GLY A 1 88 ? -0.758 -8.953 -0.810 1.00 94.25 88 GLY A O 1
ATOM 672 N N . GLN A 1 89 ? 0.502 -10.735 -0.220 1.00 96.00 89 GLN A N 1
ATOM 673 C CA . GLN A 1 89 ? -0.410 -11.245 0.787 1.00 96.00 89 GLN A CA 1
ATOM 674 C C . GLN A 1 89 ? 0.318 -11.940 1.937 1.00 96.00 89 GLN A C 1
ATOM 676 O O . GLN A 1 89 ? 1.195 -12.765 1.705 1.00 96.00 89 GLN A O 1
ATOM 681 N N . ASP A 1 90 ? -0.133 -11.661 3.158 1.00 96.44 90 ASP A N 1
ATOM 682 C CA . ASP A 1 90 ? 0.198 -12.412 4.367 1.00 96.44 90 ASP A CA 1
ATOM 683 C C . ASP A 1 90 ? -1.108 -12.817 5.063 1.00 96.44 90 ASP A C 1
ATOM 685 O O . ASP A 1 90 ? -1.949 -11.977 5.400 1.00 96.44 90 ASP A O 1
ATOM 689 N N . GLY A 1 91 ? -1.338 -14.123 5.199 1.00 95.25 91 GLY A N 1
ATOM 690 C CA . GLY A 1 91 ? -2.622 -14.661 5.641 1.00 95.25 91 GLY A CA 1
ATOM 691 C C . GLY A 1 91 ? -3.776 -14.167 4.760 1.00 95.25 91 GLY A C 1
ATOM 692 O O . GLY A 1 91 ? -3.852 -14.506 3.580 1.00 95.25 91 GLY A O 1
ATOM 693 N N . ARG A 1 92 ? -4.690 -13.372 5.330 1.00 96.19 92 ARG A N 1
ATOM 694 C CA . ARG A 1 92 ? -5.796 -12.720 4.600 1.00 96.19 92 ARG A CA 1
ATOM 695 C C . ARG A 1 92 ? -5.530 -11.251 4.283 1.00 96.19 92 ARG A C 1
ATOM 697 O O . ARG A 1 92 ? -6.382 -10.620 3.674 1.00 96.19 92 ARG A O 1
ATOM 704 N N . LEU A 1 93 ? -4.393 -10.687 4.673 1.00 97.38 93 LEU A N 1
ATOM 705 C CA . LEU A 1 93 ? -4.092 -9.278 4.449 1.00 97.38 93 LEU A CA 1
ATOM 706 C C . LEU A 1 93 ? -3.326 -9.079 3.149 1.00 97.38 93 LEU A C 1
ATOM 708 O O . LEU A 1 93 ? -2.402 -9.822 2.845 1.00 97.38 93 LEU A O 1
ATOM 712 N N . THR A 1 94 ? -3.690 -8.042 2.401 1.00 97.56 94 THR A N 1
ATOM 713 C CA . THR A 1 94 ? -2.915 -7.507 1.281 1.00 97.56 94 THR A CA 1
ATOM 714 C C . THR A 1 94 ? -2.539 -6.068 1.592 1.00 97.56 94 THR A C 1
ATOM 716 O O . THR A 1 94 ? -3.334 -5.310 2.154 1.00 97.56 94 THR A O 1
ATOM 719 N N . GLY A 1 95 ? -1.317 -5.670 1.264 1.00 95.50 95 GLY A N 1
ATOM 720 C CA . GLY A 1 95 ? -0.831 -4.360 1.655 1.00 95.50 95 GLY A CA 1
ATOM 721 C C . GLY A 1 95 ? 0.497 -4.008 1.021 1.00 95.50 95 GLY A C 1
ATOM 722 O O . GLY A 1 95 ? 1.252 -4.868 0.581 1.00 95.50 95 GLY A O 1
ATOM 723 N N . CYS A 1 96 ? 0.766 -2.710 0.989 1.00 95.94 96 CYS A N 1
ATOM 724 C CA . CYS A 1 96 ? 2.045 -2.167 0.575 1.00 95.94 96 CYS A CA 1
ATOM 725 C C . CYS A 1 96 ? 2.319 -0.905 1.388 1.00 95.94 96 CYS A C 1
ATOM 727 O O . CYS A 1 96 ? 1.427 -0.073 1.603 1.00 95.94 96 CYS A O 1
ATOM 729 N N . ARG A 1 97 ? 3.566 -0.743 1.822 1.00 93.56 97 ARG A N 1
ATOM 730 C CA . ARG A 1 97 ? 4.062 0.520 2.365 1.00 93.56 97 ARG A CA 1
ATOM 731 C C . ARG A 1 97 ? 5.002 1.176 1.370 1.00 93.56 97 ARG A C 1
ATOM 733 O O . ARG A 1 97 ? 5.805 0.509 0.717 1.00 93.56 97 ARG A O 1
ATOM 740 N N . VAL A 1 98 ? 4.872 2.491 1.252 1.00 94.81 98 VAL A N 1
ATOM 741 C CA . VAL A 1 98 ? 5.727 3.324 0.411 1.00 94.81 98 VAL A CA 1
ATOM 742 C C . VAL A 1 98 ? 6.640 4.119 1.326 1.00 94.81 98 VAL A C 1
ATOM 744 O O . VAL A 1 98 ? 6.183 4.802 2.239 1.00 94.81 98 VAL A O 1
ATOM 747 N N . LEU A 1 99 ? 7.936 4.023 1.077 1.00 94.12 99 LEU A N 1
ATOM 748 C CA . LEU A 1 99 ? 8.989 4.663 1.844 1.00 94.12 99 LEU A CA 1
ATOM 749 C C . LEU A 1 99 ? 9.770 5.624 0.949 1.00 94.12 99 LEU A C 1
ATOM 751 O O . LEU A 1 99 ? 9.788 5.482 -0.274 1.00 94.12 99 LEU A O 1
ATOM 755 N N . HIS A 1 100 ? 10.464 6.574 1.559 1.00 92.00 100 HIS A N 1
ATOM 756 C CA . HIS A 1 100 ? 11.415 7.450 0.885 1.00 92.00 100 HIS A CA 1
ATOM 757 C C . HIS A 1 100 ? 12.685 7.604 1.727 1.00 92.00 100 HIS A C 1
ATOM 759 O O . HIS A 1 100 ? 12.663 7.456 2.947 1.00 92.00 100 HIS A O 1
ATOM 765 N N . THR A 1 101 ? 13.805 7.893 1.068 1.00 85.56 101 THR A N 1
ATOM 766 C CA . THR A 1 101 ? 15.110 8.114 1.720 1.00 85.56 101 THR A CA 1
ATOM 767 C C . THR A 1 101 ? 15.443 9.595 1.865 1.00 85.56 101 THR A C 1
ATOM 769 O O . THR A 1 101 ? 16.216 9.981 2.734 1.00 85.56 101 THR A O 1
ATOM 772 N N . THR A 1 102 ? 14.872 10.450 1.013 1.00 82.50 102 THR A N 1
ATOM 773 C CA . THR A 1 102 ? 15.165 11.887 1.005 1.00 82.50 102 THR A CA 1
ATOM 774 C C . THR A 1 102 ? 14.077 12.656 1.752 1.00 82.50 102 THR A C 1
ATOM 776 O O . THR A 1 102 ? 12.909 12.550 1.363 1.00 82.50 102 THR A O 1
ATOM 779 N N . PRO A 1 103 ? 14.415 13.447 2.787 1.00 77.94 103 PRO A N 1
ATOM 780 C CA . PRO A 1 103 ? 13.488 14.410 3.371 1.00 77.94 103 PRO A CA 1
ATOM 781 C C . PRO A 1 103 ? 12.959 15.372 2.304 1.00 77.94 103 PRO A C 1
ATOM 783 O O . PRO A 1 103 ? 13.679 15.740 1.376 1.00 77.94 103 PRO A O 1
ATOM 786 N N . TYR A 1 104 ? 11.705 15.793 2.426 1.00 76.94 104 TYR A N 1
ATOM 787 C CA . TYR A 1 104 ? 11.083 16.678 1.448 1.00 76.94 104 TYR A CA 1
ATOM 788 C C . TYR A 1 104 ? 10.150 17.677 2.137 1.00 76.94 104 TYR A C 1
ATOM 790 O O . TYR A 1 104 ? 9.412 17.335 3.055 1.00 76.94 104 TYR A O 1
ATOM 798 N N . SER A 1 105 ? 10.176 18.931 1.686 1.00 66.00 105 SER A N 1
ATOM 799 C CA . SER A 1 105 ? 9.261 19.987 2.122 1.00 66.00 105 SER A CA 1
ATOM 800 C C . SER A 1 105 ? 8.538 20.547 0.893 1.00 66.00 105 SER A C 1
ATOM 802 O O . SER A 1 105 ? 9.043 21.403 0.175 1.00 66.00 105 SER A O 1
ATOM 804 N N . GLY A 1 106 ? 7.347 20.019 0.587 1.00 73.25 106 GLY A N 1
ATOM 805 C CA . GLY A 1 106 ? 6.559 20.459 -0.574 1.00 73.25 106 GLY A CA 1
ATOM 806 C C . GLY A 1 106 ? 6.133 19.316 -1.491 1.00 73.25 106 GLY A C 1
ATOM 807 O O . GLY A 1 106 ? 5.291 18.510 -1.104 1.00 73.25 106 GLY A O 1
ATOM 808 N N . TYR A 1 107 ? 6.649 19.285 -2.725 1.00 70.94 107 TYR A N 1
ATOM 809 C CA . TYR A 1 107 ? 6.325 18.236 -3.700 1.00 70.94 107 TYR A CA 1
ATOM 810 C C . TYR A 1 107 ? 6.745 16.852 -3.194 1.00 70.94 107 TYR A C 1
ATOM 812 O O . TYR A 1 107 ? 7.733 16.732 -2.476 1.00 70.94 107 TYR A O 1
ATOM 820 N N . SER A 1 108 ? 6.005 15.811 -3.595 1.00 78.94 108 SER A N 1
ATOM 821 C CA . SER A 1 108 ? 6.297 14.426 -3.202 1.00 78.94 108 SER A CA 1
ATOM 822 C C . SER A 1 108 ? 7.744 14.034 -3.529 1.00 78.94 108 SER A C 1
ATOM 824 O O . SER A 1 108 ? 8.284 14.547 -4.518 1.00 78.94 108 SER A O 1
ATOM 826 N N . PRO A 1 109 ? 8.331 13.061 -2.806 1.00 88.12 109 PRO A N 1
ATOM 827 C CA . PRO A 1 109 ? 9.609 12.473 -3.178 1.00 88.12 109 PRO A CA 1
ATOM 828 C C . PRO A 1 109 ? 9.631 12.004 -4.638 1.00 88.12 109 PRO A C 1
ATOM 830 O O . PRO A 1 109 ? 8.598 11.847 -5.299 1.00 88.12 109 PRO A O 1
ATOM 833 N N . ARG A 1 110 ? 10.843 11.796 -5.148 1.00 90.62 110 ARG A N 1
ATOM 834 C CA . ARG A 1 110 ? 11.092 11.258 -6.494 1.00 90.62 110 ARG A CA 1
ATOM 835 C C . ARG A 1 110 ? 11.765 9.897 -6.481 1.00 90.62 110 ARG A C 1
ATOM 837 O O . ARG A 1 110 ? 11.822 9.252 -7.524 1.00 90.62 110 ARG A O 1
ATOM 844 N N . GLU A 1 111 ? 12.253 9.486 -5.320 1.00 93.44 111 GLU A N 1
ATOM 845 C CA . GLU A 1 111 ? 12.874 8.196 -5.078 1.00 93.44 111 GLU A CA 1
ATOM 846 C C . GLU A 1 111 ? 12.123 7.533 -3.935 1.00 93.44 111 GLU A C 1
ATOM 848 O O . GLU A 1 111 ? 11.974 8.112 -2.857 1.00 93.44 111 GLU A O 1
ATOM 853 N N . PHE A 1 112 ? 11.616 6.341 -4.211 1.00 94.81 112 PHE A N 1
ATOM 854 C CA . PHE A 1 112 ? 10.791 5.577 -3.301 1.00 94.81 112 PHE A CA 1
ATOM 855 C C . PHE A 1 112 ? 11.316 4.153 -3.196 1.00 94.81 112 PHE A C 1
ATOM 857 O O . PHE A 1 112 ? 11.872 3.608 -4.151 1.00 94.81 112 PHE A O 1
ATOM 864 N N . VAL A 1 113 ? 11.073 3.547 -2.043 1.00 95.69 113 VAL A N 1
ATOM 865 C CA . VAL A 1 113 ? 11.213 2.110 -1.823 1.00 95.69 113 VAL A CA 1
ATOM 866 C C . VAL A 1 113 ? 9.843 1.589 -1.428 1.00 95.69 113 VAL A C 1
ATOM 868 O O . VAL A 1 113 ? 9.168 2.189 -0.596 1.00 95.69 113 VAL A O 1
ATOM 871 N N . LEU A 1 114 ? 9.412 0.507 -2.056 1.00 96.19 114 LEU A N 1
ATOM 872 C CA . LEU A 1 114 ? 8.167 -0.172 -1.748 1.00 96.19 114 LEU A CA 1
ATOM 873 C C . LEU A 1 114 ? 8.477 -1.480 -1.042 1.00 96.19 114 LEU A C 1
ATOM 875 O O . LEU A 1 114 ? 9.475 -2.136 -1.346 1.00 96.19 114 LEU A O 1
ATOM 879 N N . GLU A 1 115 ? 7.587 -1.856 -0.139 1.00 95.69 115 GLU A N 1
ATOM 880 C CA . GLU A 1 115 ? 7.576 -3.169 0.485 1.00 95.69 115 GLU A CA 1
ATOM 881 C C . GLU A 1 115 ? 6.134 -3.665 0.536 1.00 95.69 115 GLU A C 1
ATOM 883 O O . GLU A 1 115 ? 5.251 -2.972 1.059 1.00 95.69 115 GLU A O 1
ATOM 888 N N . SER A 1 116 ? 5.892 -4.821 -0.074 1.00 96.12 116 SER A N 1
ATOM 889 C CA . SER A 1 116 ? 4.617 -5.522 0.027 1.00 96.12 116 SER A CA 1
ATOM 890 C C . SER A 1 116 ? 4.566 -6.329 1.323 1.00 96.12 116 SER A C 1
ATOM 892 O O . SER A 1 116 ? 5.595 -6.674 1.897 1.00 96.12 116 SER A O 1
ATOM 894 N N . ILE A 1 117 ? 3.357 -6.634 1.787 1.00 96.19 117 ILE A N 1
ATOM 895 C CA . ILE A 1 117 ? 3.135 -7.391 3.022 1.00 96.19 117 ILE A CA 1
ATOM 896 C C . ILE A 1 117 ? 3.695 -8.823 2.976 1.00 96.19 117 ILE A C 1
ATOM 898 O O . ILE A 1 117 ? 3.971 -9.399 4.019 1.00 96.19 117 ILE A O 1
ATOM 902 N N . ASP A 1 118 ? 3.922 -9.376 1.781 1.00 95.69 118 ASP A N 1
ATOM 903 C CA . ASP A 1 118 ? 4.581 -10.677 1.588 1.00 95.69 118 ASP A CA 1
ATOM 904 C C . ASP A 1 118 ? 6.122 -10.607 1.609 1.00 95.69 118 ASP A C 1
ATOM 906 O O . ASP A 1 118 ? 6.795 -11.606 1.356 1.00 95.69 118 ASP A O 1
ATOM 910 N N . GLY A 1 119 ? 6.694 -9.431 1.887 1.00 94.50 119 GLY A N 1
ATOM 911 C CA . GLY A 1 119 ? 8.136 -9.207 1.990 1.00 94.50 119 GLY A CA 1
ATOM 912 C C . GLY A 1 119 ? 8.832 -8.829 0.680 1.00 94.50 119 GLY A C 1
ATOM 913 O O . GLY A 1 119 ? 10.030 -8.535 0.696 1.00 94.50 119 GLY A O 1
ATOM 914 N N . ARG A 1 120 ? 8.128 -8.783 -0.462 1.00 95.62 120 ARG A N 1
ATOM 915 C CA . ARG A 1 120 ? 8.722 -8.274 -1.710 1.00 95.62 120 ARG A CA 1
ATOM 916 C C . ARG A 1 120 ? 9.080 -6.800 -1.584 1.00 95.62 120 ARG A C 1
ATOM 918 O O . ARG A 1 120 ? 8.319 -6.015 -1.019 1.00 95.62 120 ARG A O 1
ATOM 925 N N . SER A 1 121 ? 10.201 -6.402 -2.183 1.00 95.00 121 SER A N 1
ATOM 926 C CA . SER A 1 121 ? 10.651 -5.010 -2.201 1.00 95.00 121 SER A CA 1
ATOM 927 C C . SER A 1 121 ? 11.048 -4.553 -3.601 1.00 95.00 121 SER A C 1
ATOM 929 O O . SER A 1 121 ? 11.582 -5.325 -4.392 1.00 95.00 121 SER A O 1
ATOM 931 N N . ALA A 1 122 ?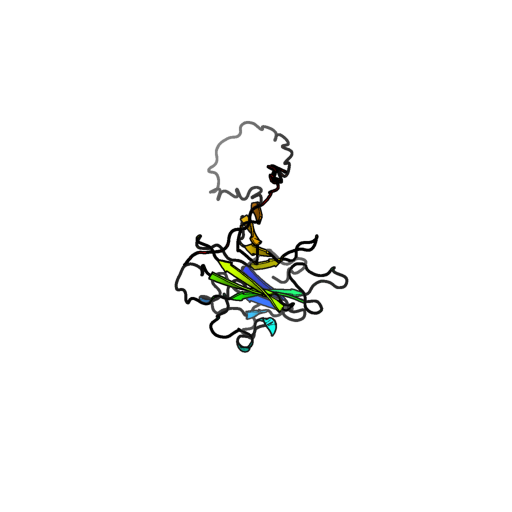 10.788 -3.280 -3.903 1.00 96.31 122 ALA A N 1
ATOM 932 C CA . ALA A 1 122 ? 11.141 -2.665 -5.175 1.00 96.31 122 ALA A CA 1
ATOM 933 C C . ALA A 1 122 ? 11.533 -1.196 -4.991 1.00 96.31 122 ALA A C 1
ATOM 935 O O . ALA A 1 122 ? 10.983 -0.487 -4.147 1.00 96.31 122 ALA A O 1
ATOM 936 N N . SER A 1 123 ? 12.461 -0.717 -5.817 1.00 95.94 123 SER A N 1
ATOM 937 C CA . SER A 1 123 ? 12.794 0.707 -5.892 1.00 95.94 123 SER A CA 1
ATOM 938 C C . SER A 1 123 ? 12.014 1.376 -7.016 1.00 95.94 123 SER A C 1
ATOM 940 O O . SER A 1 123 ? 11.812 0.792 -8.076 1.00 95.94 123 SER A O 1
ATOM 942 N N . TYR A 1 124 ? 11.610 2.627 -6.808 1.00 96.25 124 TYR A N 1
ATOM 943 C CA . TYR A 1 124 ? 10.932 3.419 -7.824 1.00 96.25 124 TYR A CA 1
ATOM 944 C C . TYR A 1 124 ? 11.499 4.826 -7.911 1.00 96.25 124 TYR A C 1
ATOM 946 O O . TYR A 1 124 ? 11.598 5.538 -6.911 1.00 96.25 124 TYR A O 1
ATOM 954 N N . ARG A 1 125 ? 11.837 5.253 -9.128 1.00 95.06 125 ARG A N 1
ATOM 955 C CA . ARG A 1 125 ? 12.385 6.583 -9.398 1.00 95.06 125 ARG A CA 1
ATOM 956 C C . ARG A 1 125 ? 11.619 7.286 -10.506 1.00 95.06 125 ARG A C 1
ATOM 958 O O . ARG A 1 125 ? 11.309 6.715 -11.551 1.00 95.06 125 ARG A O 1
ATOM 965 N N . THR A 1 126 ? 11.353 8.572 -10.313 1.00 92.25 126 THR A N 1
ATOM 966 C CA . THR A 1 126 ? 10.628 9.402 -11.280 1.00 92.25 126 THR A CA 1
ATOM 967 C C . THR A 1 126 ? 11.273 10.770 -11.433 1.00 92.25 126 THR A C 1
ATOM 969 O O . THR A 1 126 ? 11.681 11.408 -10.470 1.00 92.25 126 THR A O 1
ATOM 972 N N . ARG A 1 127 ? 11.309 11.281 -12.666 1.00 90.00 127 ARG A N 1
ATOM 973 C CA . ARG A 1 127 ? 11.664 12.686 -12.930 1.00 90.00 127 ARG A CA 1
ATOM 974 C C . ARG A 1 127 ? 10.457 13.624 -12.824 1.00 90.00 127 ARG A C 1
ATOM 976 O O . ARG A 1 127 ? 10.635 14.833 -12.731 1.00 90.00 127 ARG A O 1
ATOM 983 N N . THR A 1 128 ? 9.240 13.079 -12.830 1.00 88.19 128 THR A N 1
ATOM 984 C CA . THR A 1 128 ? 7.983 13.833 -12.736 1.00 88.19 128 THR A CA 1
ATOM 985 C C . THR A 1 128 ? 7.546 13.967 -11.281 1.00 88.19 128 THR A C 1
ATOM 987 O O . THR A 1 128 ? 7.326 12.955 -10.612 1.00 88.19 128 THR A O 1
ATOM 990 N N . TRP A 1 129 ? 7.360 15.204 -10.819 1.00 85.81 129 TRP A N 1
ATOM 991 C CA . TRP A 1 129 ? 6.778 15.503 -9.510 1.00 85.81 129 TRP A CA 1
ATOM 992 C C . TRP A 1 129 ? 5.345 14.979 -9.379 1.00 85.81 129 TRP A C 1
ATOM 994 O O . TRP A 1 129 ? 4.603 14.912 -10.358 1.00 85.81 129 TRP A O 1
ATOM 1004 N N . GLY A 1 130 ? 4.951 14.599 -8.162 1.00 83.94 130 GLY A N 1
ATOM 1005 C CA . GLY A 1 130 ? 3.601 14.105 -7.874 1.00 83.94 130 GLY A CA 1
ATOM 1006 C C . GLY A 1 130 ? 3.316 12.690 -8.384 1.00 83.94 130 GLY A C 1
ATOM 1007 O O . GLY A 1 130 ? 2.220 12.175 -8.167 1.00 83.94 130 GLY A O 1
ATOM 1008 N N . ARG A 1 131 ? 4.279 12.032 -9.041 1.00 89.50 131 ARG A N 1
ATOM 1009 C CA . ARG A 1 131 ? 4.152 10.637 -9.462 1.00 89.50 131 ARG A CA 1
ATOM 1010 C C . ARG A 1 131 ? 4.473 9.722 -8.284 1.00 89.50 131 ARG A C 1
ATOM 1012 O O . ARG A 1 131 ? 5.635 9.468 -7.991 1.00 89.50 131 ARG A O 1
ATOM 1019 N N . ARG A 1 132 ? 3.419 9.255 -7.622 1.00 91.50 132 ARG A N 1
ATOM 1020 C CA . ARG A 1 132 ? 3.501 8.440 -6.410 1.00 91.50 132 ARG A CA 1
ATOM 1021 C C . ARG A 1 132 ? 3.273 6.963 -6.758 1.00 91.50 132 ARG A C 1
ATOM 1023 O O . ARG A 1 132 ? 2.277 6.672 -7.436 1.00 91.50 132 ARG A O 1
ATOM 1030 N N . PRO A 1 133 ? 4.183 6.054 -6.379 1.00 95.31 133 PRO A N 1
ATOM 1031 C CA . PRO A 1 133 ? 3.942 4.624 -6.485 1.00 95.31 133 PRO A CA 1
ATOM 1032 C C . PRO A 1 133 ? 3.010 4.172 -5.358 1.00 95.31 133 PRO A C 1
ATOM 1034 O O . PRO A 1 133 ? 2.910 4.853 -4.340 1.00 95.31 133 PRO A O 1
ATOM 1037 N N . TRP A 1 134 ? 2.317 3.053 -5.540 1.00 93.94 134 TRP A N 1
ATOM 1038 C CA . TRP A 1 134 ? 1.382 2.540 -4.534 1.00 93.94 134 TRP A CA 1
ATOM 1039 C C . TRP A 1 134 ? 1.405 1.018 -4.366 1.00 93.94 134 TRP A C 1
ATOM 1041 O O . TRP A 1 134 ? 0.803 0.515 -3.429 1.00 93.94 134 TRP A O 1
ATOM 1051 N N . GLY A 1 135 ? 2.099 0.256 -5.210 1.00 95.88 135 GLY A N 1
ATOM 1052 C CA . GLY A 1 135 ? 2.152 -1.191 -5.018 1.00 95.88 135 GLY A CA 1
ATOM 1053 C C . GLY A 1 135 ? 3.214 -1.887 -5.845 1.00 95.88 135 GLY A C 1
ATOM 1054 O O . GLY A 1 135 ? 3.653 -1.365 -6.873 1.00 95.88 135 GLY A O 1
ATOM 1055 N N . ILE A 1 136 ? 3.585 -3.079 -5.385 1.00 97.56 136 ILE A N 1
ATOM 1056 C CA . ILE A 1 136 ? 4.335 -4.072 -6.151 1.00 97.56 136 ILE A CA 1
ATOM 1057 C C . ILE A 1 136 ? 3.320 -5.088 -6.669 1.00 97.56 136 ILE A C 1
ATOM 1059 O O . ILE A 1 136 ? 2.530 -5.620 -5.896 1.00 97.56 136 ILE A O 1
ATOM 1063 N N . LEU A 1 137 ? 3.312 -5.331 -7.973 1.00 95.81 137 LEU A N 1
ATOM 1064 C CA . LEU A 1 137 ? 2.380 -6.221 -8.648 1.00 95.81 137 LEU A CA 1
ATOM 1065 C C . LEU A 1 137 ? 3.141 -7.412 -9.233 1.00 95.81 137 LEU A C 1
ATOM 1067 O O . LEU A 1 137 ? 4.001 -7.230 -10.099 1.00 95.81 137 LEU A O 1
ATOM 1071 N N . ALA A 1 138 ? 2.766 -8.617 -8.799 1.00 94.38 138 ALA A N 1
ATOM 1072 C CA . ALA A 1 138 ? 3.134 -9.857 -9.473 1.00 94.38 138 ALA A CA 1
ATOM 1073 C C . ALA A 1 138 ? 2.342 -9.975 -10.781 1.00 94.38 138 ALA A C 1
ATOM 1075 O O . ALA A 1 138 ? 1.116 -9.813 -10.797 1.00 94.38 138 ALA A O 1
ATOM 1076 N N . LEU A 1 139 ? 3.027 -10.259 -11.888 1.00 87.38 139 LEU A N 1
ATOM 1077 C CA . LEU A 1 139 ? 2.359 -10.433 -13.174 1.00 87.38 139 LEU A CA 1
ATOM 1078 C C . LEU A 1 139 ? 1.593 -11.770 -13.212 1.00 87.38 139 LEU A C 1
ATOM 1080 O O . LEU A 1 139 ? 2.156 -12.798 -12.836 1.00 87.38 139 LEU A O 1
ATOM 1084 N N . PRO A 1 140 ? 0.338 -11.803 -13.710 1.00 80.38 140 PRO A N 1
ATOM 1085 C CA . PRO A 1 140 ? -0.477 -13.024 -13.723 1.00 80.38 140 PRO A CA 1
ATOM 1086 C C . PRO A 1 140 ? 0.137 -14.206 -14.486 1.00 80.38 140 PRO A C 1
ATOM 1088 O O . PRO A 1 140 ? -0.138 -15.356 -14.169 1.00 80.38 140 PRO A O 1
ATOM 1091 N N . SER A 1 141 ? 0.964 -13.936 -15.498 1.00 82.81 141 SER A N 1
ATOM 1092 C CA . SER A 1 141 ? 1.686 -14.954 -16.273 1.00 82.81 141 SER A CA 1
ATOM 1093 C C . SER A 1 141 ? 2.986 -15.426 -15.608 1.00 82.81 141 SER A C 1
ATOM 1095 O O . SER A 1 141 ? 3.759 -16.147 -16.235 1.00 82.81 141 SER A O 1
ATOM 1097 N N . GLY A 1 142 ? 3.265 -14.974 -14.383 1.00 82.44 142 GLY A N 1
ATOM 1098 C CA . GLY A 1 142 ? 4.603 -15.005 -13.808 1.00 82.44 142 GLY A CA 1
ATOM 1099 C C . GLY A 1 142 ? 5.546 -14.010 -14.493 1.00 82.44 142 GLY A C 1
ATOM 1100 O O . GLY A 1 142 ? 5.172 -13.309 -15.441 1.00 82.44 142 GLY A O 1
ATOM 1101 N N . GLY A 1 143 ? 6.778 -13.953 -13.992 1.00 85.81 143 GLY A N 1
ATOM 1102 C CA . GLY A 1 143 ? 7.816 -13.035 -14.451 1.00 85.81 143 GLY A CA 1
ATOM 1103 C C . GLY A 1 143 ? 8.290 -12.105 -13.341 1.00 85.81 143 GLY A C 1
ATOM 1104 O O . GLY A 1 143 ? 8.100 -12.379 -12.159 1.00 85.81 143 GLY A O 1
ATOM 1105 N N . GLU A 1 144 ? 8.937 -11.021 -13.748 1.00 90.25 144 GLU A N 1
ATOM 1106 C CA . GLU A 1 144 ? 9.440 -10.000 -12.838 1.00 90.25 144 GLU A CA 1
ATOM 1107 C C . GLU A 1 144 ? 8.298 -9.258 -12.131 1.00 90.25 144 GLU A C 1
ATOM 1109 O O . GLU A 1 144 ? 7.255 -8.973 -12.730 1.00 90.25 144 GLU A O 1
ATOM 1114 N N . ASP A 1 145 ? 8.526 -8.906 -10.867 1.00 96.12 145 ASP A N 1
ATOM 1115 C CA . ASP A 1 145 ? 7.689 -7.954 -10.150 1.00 96.12 145 ASP A CA 1
ATOM 1116 C C . ASP A 1 145 ? 7.683 -6.584 -10.830 1.00 96.12 145 ASP A C 1
ATOM 1118 O O . ASP A 1 145 ? 8.628 -6.167 -11.501 1.00 96.12 145 ASP A O 1
ATOM 1122 N N . THR A 1 146 ? 6.601 -5.841 -10.624 1.00 97.19 146 THR A N 1
ATOM 1123 C CA . THR A 1 146 ? 6.443 -4.521 -11.232 1.00 97.19 146 THR A CA 1
ATOM 1124 C C . THR A 1 146 ? 5.962 -3.493 -10.225 1.00 97.19 146 THR A C 1
ATOM 1126 O O . THR A 1 146 ? 5.156 -3.795 -9.352 1.00 97.19 146 THR A O 1
ATOM 1129 N N . VAL A 1 147 ? 6.424 -2.250 -10.346 1.00 97.94 147 VAL A N 1
ATOM 1130 C CA . VAL A 1 147 ? 5.926 -1.136 -9.537 1.00 97.94 147 VAL A CA 1
ATOM 1131 C C . VAL A 1 147 ? 4.766 -0.460 -10.248 1.00 97.94 147 VAL A C 1
ATOM 1133 O O . VAL A 1 147 ? 4.894 -0.017 -11.394 1.00 97.94 147 VAL A O 1
ATOM 1136 N N . VAL A 1 148 ? 3.651 -0.301 -9.539 1.00 96.62 148 VAL A N 1
ATOM 1137 C CA . VAL A 1 148 ? 2.491 0.441 -10.029 1.00 96.62 148 VAL A CA 1
ATOM 1138 C C . VAL A 1 148 ? 2.466 1.850 -9.441 1.00 96.62 148 VAL A C 1
ATOM 1140 O O . VAL A 1 148 ? 2.636 2.048 -8.236 1.00 96.62 148 VAL A O 1
ATOM 1143 N N . ALA A 1 149 ? 2.273 2.850 -10.305 1.00 95.62 149 ALA A N 1
ATOM 1144 C CA . ALA A 1 149 ? 2.325 4.259 -9.932 1.00 95.62 149 ALA A CA 1
ATOM 1145 C C . ALA A 1 149 ? 1.292 5.138 -10.646 1.00 95.62 149 ALA A C 1
ATOM 1147 O O . ALA A 1 149 ? 0.915 4.909 -11.798 1.00 95.62 149 ALA A O 1
ATOM 1148 N N . GLY A 1 150 ? 0.921 6.233 -9.979 1.00 89.44 150 GLY A N 1
ATOM 1149 C CA . GLY A 1 150 ? -0.029 7.232 -10.467 1.00 89.44 150 GLY A CA 1
ATOM 1150 C C . GLY A 1 150 ? -1.492 6.925 -10.127 1.00 89.44 150 GLY A C 1
ATOM 1151 O O . GLY A 1 150 ? -1.840 5.801 -9.784 1.00 89.44 150 GLY A O 1
ATOM 1152 N N . GLY A 1 151 ? -2.337 7.959 -10.224 1.00 83.81 151 GLY A N 1
ATOM 1153 C CA . GLY A 1 151 ? -3.786 7.884 -9.982 1.00 83.81 151 GLY A CA 1
ATOM 1154 C C . GLY A 1 151 ? -4.594 7.906 -11.283 1.00 83.81 151 GLY A C 1
ATOM 1155 O O . GLY A 1 151 ? -5.007 6.871 -11.785 1.00 83.81 151 GLY A O 1
ATOM 1156 N N . THR A 1 152 ? -4.767 9.085 -11.899 1.00 85.00 152 THR A N 1
ATOM 1157 C CA . THR A 1 152 ? -5.552 9.251 -13.150 1.00 85.00 152 THR A CA 1
ATOM 1158 C C . THR A 1 152 ? -4.986 8.476 -14.343 1.00 85.00 152 THR A C 1
ATOM 1160 O O . THR A 1 152 ? -5.694 8.103 -15.277 1.00 85.00 152 THR A O 1
ATOM 1163 N N . THR A 1 153 ? -3.675 8.270 -14.359 1.00 91.31 153 THR A N 1
ATOM 1164 C CA . THR A 1 153 ? -3.024 7.380 -15.316 1.00 91.31 153 THR A CA 1
ATOM 1165 C C . THR A 1 153 ? -2.149 6.439 -14.523 1.00 91.31 153 THR A C 1
ATOM 1167 O O . THR A 1 153 ? -1.141 6.875 -13.955 1.00 91.31 153 THR A O 1
ATOM 1170 N N . VAL A 1 154 ? -2.558 5.180 -14.509 1.00 93.25 154 VAL A N 1
ATOM 1171 C CA . VAL A 1 154 ? -1.854 4.081 -13.867 1.00 93.25 154 VAL A CA 1
ATOM 1172 C C . VAL A 1 154 ? -0.722 3.647 -14.787 1.00 93.25 154 VAL A C 1
ATOM 1174 O O . VAL A 1 154 ? -0.901 3.519 -15.999 1.00 93.25 154 VAL A O 1
ATOM 1177 N N . ARG A 1 155 ? 0.466 3.484 -14.221 1.00 95.81 155 ARG A N 1
ATOM 1178 C CA . ARG A 1 155 ? 1.680 3.077 -14.928 1.00 95.81 155 ARG A CA 1
ATOM 1179 C C . ARG A 1 155 ? 2.288 1.895 -14.221 1.00 95.81 155 ARG A C 1
ATOM 1181 O O . ARG A 1 155 ? 2.298 1.874 -12.997 1.00 95.81 155 ARG A O 1
ATOM 1188 N N . CYS A 1 156 ? 2.822 0.980 -15.003 1.00 95.62 156 CYS A N 1
ATOM 1189 C CA . CYS A 1 156 ? 3.527 -0.188 -14.526 1.00 95.62 156 CYS A CA 1
ATOM 1190 C C . CYS A 1 156 ? 4.966 -0.109 -15.008 1.00 95.62 156 CYS A C 1
ATOM 1192 O O . CYS A 1 156 ? 5.222 0.066 -16.204 1.00 95.62 156 CYS A O 1
ATOM 1194 N N . HIS A 1 157 ? 5.881 -0.184 -14.056 1.00 97.25 157 HIS A N 1
ATOM 1195 C CA . HIS A 1 157 ? 7.310 -0.127 -14.280 1.00 97.25 157 HIS A CA 1
ATOM 1196 C C . HIS A 1 157 ? 7.953 -1.447 -13.869 1.00 97.25 157 HIS A C 1
ATOM 1198 O O . HIS A 1 157 ? 7.506 -2.058 -12.903 1.00 97.25 157 HIS A O 1
ATOM 1204 N N . SER A 1 158 ? 9.008 -1.862 -14.563 1.00 95.56 158 SER A N 1
ATOM 1205 C CA . SER A 1 158 ? 9.878 -2.950 -14.104 1.00 95.56 158 SER A CA 1
ATOM 1206 C C . SER A 1 158 ? 10.432 -2.619 -12.711 1.00 95.56 158 SER A C 1
ATOM 1208 O O . SER A 1 158 ? 10.836 -1.479 -12.462 1.00 95.56 158 SER A O 1
ATOM 1210 N N . ALA A 1 159 ? 10.423 -3.588 -11.794 1.00 96.00 159 ALA A N 1
ATOM 1211 C CA . ALA A 1 159 ? 11.054 -3.450 -10.483 1.00 96.00 159 ALA A CA 1
ATOM 1212 C C . ALA A 1 159 ? 12.591 -3.547 -10.556 1.00 96.00 159 ALA A C 1
ATOM 1214 O O . ALA A 1 159 ? 13.273 -3.047 -9.662 1.00 96.00 159 ALA A O 1
ATOM 1215 N N . VAL A 1 160 ? 13.132 -4.158 -11.615 1.00 94.31 160 VAL A N 1
ATOM 1216 C CA . VAL A 1 160 ? 14.570 -4.345 -11.856 1.00 94.31 160 VAL A CA 1
ATOM 1217 C C . VAL A 1 160 ? 15.228 -3.077 -12.390 1.00 94.31 160 VAL A C 1
ATOM 1219 O O . VAL A 1 160 ? 16.248 -2.649 -11.851 1.00 94.31 160 VAL A O 1
ATOM 1222 N N . ASP A 1 161 ? 14.669 -2.462 -13.435 1.00 94.81 161 ASP A N 1
ATOM 1223 C CA . ASP A 1 161 ? 15.321 -1.343 -14.135 1.00 94.81 161 ASP A CA 1
ATOM 1224 C C . ASP A 1 161 ? 14.483 -0.055 -14.207 1.00 94.81 161 ASP A C 1
ATOM 1226 O O . ASP A 1 161 ? 14.936 0.958 -14.751 1.00 94.81 161 ASP A O 1
ATOM 1230 N N . ASN A 1 162 ? 13.278 -0.055 -13.621 1.00 95.81 162 ASN A N 1
ATOM 1231 C CA . ASN A 1 162 ? 12.356 1.084 -13.578 1.00 95.81 162 ASN A CA 1
ATOM 1232 C C . ASN A 1 162 ? 11.839 1.528 -14.972 1.00 95.81 162 ASN A C 1
ATOM 1234 O O . ASN A 1 162 ? 11.202 2.587 -15.101 1.00 95.81 162 ASN A O 1
ATOM 1238 N N . SER A 1 163 ? 12.062 0.733 -16.027 1.00 95.69 163 SER A N 1
ATOM 1239 C CA . SER A 1 163 ? 11.518 0.978 -17.366 1.00 95.69 163 SER A CA 1
ATOM 1240 C C . SER A 1 163 ? 9.991 0.907 -17.363 1.00 95.69 163 SER A C 1
ATOM 1242 O O . SER A 1 163 ? 9.380 0.169 -16.594 1.00 95.69 163 SER A O 1
ATOM 1244 N N . LEU A 1 164 ? 9.341 1.727 -18.194 1.00 96.12 164 LEU A N 1
ATOM 1245 C CA . LEU A 1 164 ? 7.884 1.711 -18.327 1.00 96.12 164 LEU A CA 1
ATOM 1246 C C . LEU A 1 164 ? 7.467 0.507 -19.179 1.00 96.12 164 LEU A C 1
ATOM 1248 O O . LEU A 1 164 ? 7.765 0.476 -20.371 1.00 96.12 164 LEU A O 1
ATOM 1252 N N . LEU A 1 165 ? 6.718 -0.423 -18.592 1.00 94.06 165 LEU A N 1
ATOM 1253 C CA . LEU A 1 165 ? 6.204 -1.604 -19.286 1.00 94.06 165 LEU A CA 1
ATOM 1254 C C . LEU A 1 165 ? 4.875 -1.300 -19.977 1.00 94.06 165 LEU A C 1
ATOM 1256 O O . LEU A 1 165 ? 4.681 -1.605 -21.153 1.00 94.06 165 LEU A O 1
ATOM 1260 N N . TRP A 1 166 ? 3.955 -0.658 -19.255 1.00 94.12 166 TRP A N 1
ATOM 1261 C CA . TRP A 1 166 ? 2.670 -0.227 -19.797 1.00 94.12 166 TRP A CA 1
ATOM 1262 C C . TRP A 1 166 ? 2.071 0.931 -18.999 1.00 94.12 166 TRP A C 1
ATOM 1264 O O . TRP A 1 166 ? 2.447 1.212 -17.859 1.00 94.12 166 TRP A O 1
ATOM 1274 N N . GLN A 1 167 ? 1.102 1.619 -19.604 1.00 95.31 167 GLN A N 1
ATOM 1275 C CA . GLN A 1 167 ? 0.292 2.623 -18.923 1.00 95.31 167 GLN A CA 1
ATOM 1276 C C . GLN A 1 167 ? -1.154 2.592 -19.406 1.00 95.31 167 GLN A C 1
ATOM 1278 O O . GLN A 1 167 ? -1.418 2.381 -20.588 1.00 95.31 167 GLN A O 1
ATOM 1283 N N . VAL A 1 168 ? -2.080 2.868 -18.493 1.00 93.81 168 VAL A N 1
ATOM 1284 C CA . VAL A 1 168 ? -3.513 2.965 -18.768 1.00 93.81 168 VAL A CA 1
ATOM 1285 C C . VAL A 1 168 ? -4.033 4.271 -18.186 1.00 93.81 168 VAL A C 1
ATOM 1287 O O . VAL A 1 168 ? -3.783 4.608 -17.027 1.00 93.81 168 VAL A O 1
ATOM 1290 N N . ARG A 1 169 ? -4.759 5.038 -18.998 1.00 91.19 169 ARG A N 1
ATOM 1291 C CA . ARG A 1 169 ? -5.451 6.244 -18.544 1.00 91.19 169 ARG A CA 1
ATOM 1292 C C . ARG A 1 169 ? -6.867 5.864 -18.133 1.00 91.19 169 ARG A C 1
ATOM 1294 O O . ARG A 1 169 ? -7.581 5.262 -18.928 1.00 91.19 169 ARG A O 1
ATOM 1301 N N . GLY A 1 170 ? -7.269 6.236 -16.921 1.00 76.06 170 GLY A N 1
ATOM 1302 C CA . GLY A 1 170 ? -8.666 6.121 -16.522 1.00 76.06 170 GLY A CA 1
ATOM 1303 C C . GLY A 1 170 ? -9.533 6.978 -17.441 1.00 76.06 170 GLY A C 1
ATOM 1304 O O . GLY A 1 170 ? -9.211 8.144 -17.691 1.00 76.06 170 GLY A O 1
ATOM 1305 N N . SER A 1 171 ? -10.613 6.411 -17.974 1.00 63.31 171 SER A N 1
ATOM 1306 C CA . SER A 1 171 ? -11.607 7.195 -18.696 1.00 63.31 171 SER A CA 1
ATOM 1307 C C . SER A 1 171 ? -12.341 8.081 -17.695 1.00 63.31 171 SER A C 1
ATOM 1309 O O . SER A 1 171 ? -13.067 7.586 -16.835 1.00 63.31 171 SER A O 1
ATOM 1311 N N . THR A 1 172 ? -12.174 9.395 -17.809 1.00 53.19 172 THR A N 1
ATOM 1312 C CA . THR A 1 172 ? -13.084 10.356 -17.187 1.00 53.19 172 THR A CA 1
ATOM 1313 C C . THR A 1 172 ? -14.391 10.318 -17.976 1.00 53.19 172 THR A C 1
ATOM 1315 O O . THR A 1 172 ? -14.579 11.112 -18.895 1.00 53.19 172 THR A O 1
ATOM 1318 N N . ALA A 1 173 ? -15.265 9.353 -17.693 1.00 42.94 173 ALA A N 1
ATOM 1319 C CA . ALA A 1 173 ? -16.651 9.475 -18.121 1.00 42.94 173 ALA A CA 1
ATOM 1320 C C . ALA A 1 173 ? -17.244 10.660 -17.339 1.00 42.94 173 ALA A C 1
ATOM 1322 O O . ALA A 1 173 ? -17.318 10.613 -16.116 1.00 42.94 173 ALA A O 1
ATOM 1323 N N . ASP A 1 174 ? -17.499 11.754 -18.060 1.00 41.59 174 ASP A N 1
ATOM 1324 C CA . ASP A 1 174 ? -18.175 12.996 -17.668 1.00 41.59 174 ASP A CA 1
ATOM 1325 C C . ASP A 1 174 ? -18.305 13.298 -16.162 1.00 41.59 174 ASP A C 1
ATOM 1327 O O . ASP A 1 174 ? -19.356 13.132 -15.549 1.00 41.59 174 ASP A O 1
ATOM 1331 N N . VAL A 1 175 ? -17.269 13.921 -15.593 1.00 38.53 175 VAL A N 1
ATOM 1332 C CA . VAL A 1 175 ? -17.473 14.909 -14.522 1.00 38.53 175 VAL A CA 1
ATOM 1333 C C . VAL A 1 175 ? -17.499 16.287 -15.181 1.00 38.53 175 VAL A C 1
ATOM 1335 O O . VAL A 1 175 ? -16.642 17.138 -14.966 1.00 38.53 175 VAL A O 1
ATOM 1338 N N . THR A 1 176 ? -18.491 16.503 -16.047 1.00 36.31 176 THR A N 1
ATOM 1339 C CA . THR A 1 176 ? -18.976 17.847 -16.363 1.00 36.31 176 THR A CA 1
ATOM 1340 C C . THR A 1 176 ? -20.228 18.148 -15.545 1.00 36.31 176 THR A C 1
ATOM 1342 O O . THR A 1 176 ? -21.232 18.629 -16.061 1.00 36.31 176 THR A O 1
ATOM 1345 N N . THR A 1 177 ? -20.151 18.020 -14.217 1.00 36.00 177 THR A N 1
ATOM 1346 C CA . THR A 1 177 ? -20.910 18.945 -13.366 1.00 36.00 177 THR A CA 1
ATOM 1347 C C . THR A 1 177 ? -20.213 20.296 -13.447 1.00 36.00 177 THR A C 1
ATOM 1349 O O . THR A 1 177 ? -19.471 20.715 -12.557 1.00 36.00 177 THR A O 1
ATOM 1352 N N . ARG A 1 178 ? -20.433 20.976 -14.580 1.00 34.50 178 ARG A N 1
ATOM 1353 C CA . ARG A 1 178 ? -20.359 22.430 -14.636 1.00 34.50 178 ARG A CA 1
ATOM 1354 C C . ARG A 1 178 ? -21.137 22.921 -13.425 1.00 34.50 178 ARG A C 1
ATOM 1356 O O . ARG A 1 178 ? -22.289 22.545 -13.226 1.00 34.50 178 ARG A O 1
ATOM 1363 N N . ARG A 1 179 ? -20.472 23.732 -12.610 1.00 38.62 179 ARG A N 1
ATOM 1364 C CA . ARG A 1 179 ? -21.090 24.591 -11.611 1.00 38.62 179 ARG A CA 1
ATOM 1365 C C . ARG A 1 179 ? -22.007 25.542 -12.379 1.00 38.62 179 ARG A C 1
ATOM 1367 O O . ARG A 1 179 ? -21.601 26.634 -12.757 1.00 38.62 179 ARG A O 1
ATOM 1374 N N . SER A 1 180 ? -23.189 25.057 -12.736 1.00 34.59 180 SER A N 1
ATOM 1375 C CA . SER A 1 180 ? -24.235 25.864 -13.331 1.00 34.59 180 SER A CA 1
ATOM 1376 C C . SER A 1 180 ? -24.705 26.787 -12.221 1.00 34.59 180 SER A C 1
ATOM 1378 O O . SER A 1 180 ? -25.370 26.356 -11.282 1.00 34.59 180 SER A O 1
ATOM 1380 N N . ALA A 1 181 ? -24.301 28.053 -12.310 1.00 37.91 181 ALA A N 1
ATOM 1381 C CA . ALA A 1 181 ? -25.064 29.134 -11.713 1.00 37.91 181 ALA A CA 1
ATOM 1382 C C . ALA A 1 181 ? -26.551 28.943 -12.084 1.00 37.91 181 ALA A C 1
ATOM 1384 O O . ALA A 1 181 ? -26.833 28.434 -13.179 1.00 37.91 181 ALA A O 1
ATOM 1385 N N . PRO A 1 182 ? -27.499 29.288 -11.197 1.00 32.78 182 PRO A N 1
ATOM 1386 C CA . PRO A 1 182 ? -28.913 29.116 -11.495 1.00 32.78 182 PRO A CA 1
ATOM 1387 C C . PRO A 1 182 ? -29.246 29.864 -12.796 1.00 32.78 182 PRO A C 1
ATOM 1389 O O . PRO A 1 182 ? -28.822 31.011 -12.959 1.00 32.78 182 PRO A O 1
ATOM 1392 N N . PRO A 1 183 ? -29.943 29.232 -13.755 1.00 33.50 183 PRO A N 1
ATOM 1393 C CA . PRO A 1 183 ? -30.261 29.882 -15.012 1.00 33.50 183 PRO A CA 1
ATOM 1394 C C . PRO A 1 183 ? -31.256 31.014 -14.759 1.00 33.50 183 PRO A C 1
ATOM 1396 O O . PRO A 1 183 ? -32.378 30.785 -14.308 1.00 33.50 183 PRO A O 1
ATOM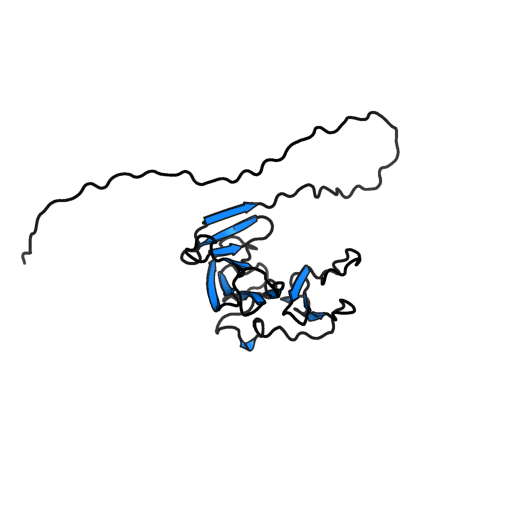 1399 N N . SER A 1 184 ? -30.847 32.238 -15.088 1.00 33.88 184 SER A N 1
ATOM 1400 C CA . SER A 1 184 ? -31.760 33.355 -15.298 1.00 33.88 184 SER A CA 1
ATOM 1401 C C . SER A 1 184 ? -32.805 32.938 -16.333 1.00 33.88 184 SER A C 1
ATOM 1403 O O . SER A 1 184 ? -32.468 32.454 -17.416 1.00 33.88 184 SER A O 1
ATOM 1405 N N . ALA A 1 185 ? -34.078 33.090 -15.978 1.00 35.31 185 ALA A N 1
ATOM 1406 C CA . ALA A 1 185 ? -35.205 32.778 -16.841 1.00 35.31 185 ALA A CA 1
ATOM 1407 C C . ALA A 1 185 ? -35.083 33.503 -18.192 1.00 35.31 185 ALA A C 1
ATOM 1409 O O . ALA A 1 185 ? -34.832 34.705 -18.192 1.00 35.31 185 ALA A O 1
ATOM 1410 N N . THR A 1 186 ? -35.287 32.794 -19.316 1.00 29.53 186 THR A N 1
ATOM 1411 C CA . THR A 1 186 ? -36.168 33.196 -20.442 1.00 29.53 186 THR A CA 1
ATOM 1412 C C . THR A 1 186 ? -36.205 32.142 -21.577 1.00 29.53 186 THR A C 1
ATOM 1414 O O . THR A 1 186 ? -35.188 31.811 -22.175 1.00 29.53 186 THR A O 1
ATOM 1417 N N . ARG A 1 187 ? -37.450 31.730 -21.887 1.00 28.53 187 ARG A N 1
ATOM 1418 C CA . ARG A 1 187 ? -38.087 31.136 -23.097 1.00 28.53 187 ARG A CA 1
ATOM 1419 C C . ARG A 1 187 ? -37.693 29.757 -23.683 1.00 28.53 187 ARG A C 1
ATOM 1421 O O . ARG A 1 187 ? -36.520 29.452 -23.857 1.00 28.53 187 ARG A O 1
ATOM 1428 N N . PRO A 1 188 ? -38.702 28.950 -24.103 1.00 31.02 188 PRO A N 1
ATOM 1429 C CA . PRO A 1 188 ? -38.521 27.581 -24.581 1.00 31.02 188 PRO A CA 1
ATOM 1430 C C . PRO A 1 188 ? -38.282 27.506 -26.098 1.00 31.02 188 PRO A C 1
ATOM 1432 O O . PRO A 1 188 ? -38.895 28.237 -26.877 1.00 31.02 188 PRO A O 1
ATOM 1435 N N . GLY A 1 189 ? -37.447 26.557 -26.532 1.00 27.86 189 GLY A N 1
ATOM 1436 C CA . GLY A 1 189 ? -37.280 26.253 -27.951 1.00 27.86 189 GLY A CA 1
ATOM 1437 C C . GLY A 1 189 ? -36.363 25.065 -28.257 1.00 27.86 189 GLY A C 1
ATOM 1438 O O . GLY A 1 189 ? -35.149 25.203 -28.254 1.00 27.86 189 GLY A O 1
ATOM 1439 N N . ARG A 1 190 ? -36.995 23.948 -28.650 1.00 30.58 190 ARG A N 1
ATOM 1440 C CA . ARG A 1 190 ? -36.487 22.773 -29.398 1.00 30.58 190 ARG A CA 1
ATOM 1441 C C . ARG A 1 190 ? -35.607 21.728 -28.691 1.00 30.58 190 ARG A C 1
ATOM 1443 O O . ARG A 1 190 ? -34.400 21.861 -28.536 1.00 30.58 190 ARG A O 1
ATOM 1450 N N . CYS A 1 191 ? -36.235 20.568 -28.486 1.00 31.55 191 CYS A N 1
ATOM 1451 C CA . CYS A 1 191 ? -35.616 19.260 -28.291 1.00 31.55 191 CYS A CA 1
ATOM 1452 C C . CYS A 1 191 ? -34.744 18.834 -29.491 1.00 31.55 191 CYS A C 1
ATOM 1454 O O . CYS A 1 191 ? -35.182 18.905 -30.643 1.00 31.55 191 CYS A O 1
ATOM 1456 N N . ARG A 1 192 ? -33.563 18.262 -29.220 1.00 30.50 192 ARG A N 1
ATOM 1457 C CA . ARG A 1 192 ? -32.873 17.323 -30.123 1.00 30.50 192 ARG A CA 1
ATOM 1458 C C . ARG A 1 192 ? -32.401 16.097 -29.330 1.00 30.50 192 ARG A C 1
ATOM 1460 O O . ARG A 1 192 ? -31.859 16.232 -28.241 1.00 30.50 192 ARG A O 1
ATOM 1467 N N . ARG A 1 193 ? -32.676 14.912 -29.889 1.00 31.56 193 ARG A N 1
ATOM 1468 C CA . ARG A 1 193 ? -32.411 13.568 -29.337 1.00 31.56 193 ARG A CA 1
ATOM 1469 C C . ARG A 1 193 ? -30.905 13.275 -29.176 1.00 31.56 193 ARG A C 1
ATOM 1471 O O . ARG A 1 193 ? -30.128 13.767 -29.996 1.00 31.56 193 ARG A O 1
ATOM 1478 N N . PRO A 1 194 ? -30.491 12.417 -28.223 1.00 32.97 194 PRO A N 1
ATOM 1479 C CA . PRO A 1 194 ? -29.109 11.954 -28.129 1.00 32.97 194 PRO A CA 1
ATOM 1480 C C . PRO A 1 194 ? -28.796 10.884 -29.191 1.00 32.97 194 PRO A C 1
ATOM 1482 O O . PRO A 1 194 ? -29.618 10.011 -29.471 1.00 32.97 194 PRO A O 1
ATOM 1485 N N . ARG A 1 195 ? -27.593 10.950 -29.781 1.00 31.97 195 ARG A N 1
ATOM 1486 C CA . ARG A 1 195 ? -27.005 9.863 -30.582 1.00 31.97 195 ARG A CA 1
ATOM 1487 C C . ARG A 1 195 ? -26.296 8.899 -29.632 1.00 31.97 195 ARG A C 1
ATOM 1489 O O . ARG A 1 195 ? -25.444 9.316 -28.855 1.00 31.97 195 ARG A O 1
ATOM 1496 N N . THR A 1 196 ? -26.641 7.623 -29.722 1.00 33.91 196 THR A N 1
ATOM 1497 C CA . THR A 1 196 ? -25.940 6.500 -29.093 1.00 33.91 196 THR A CA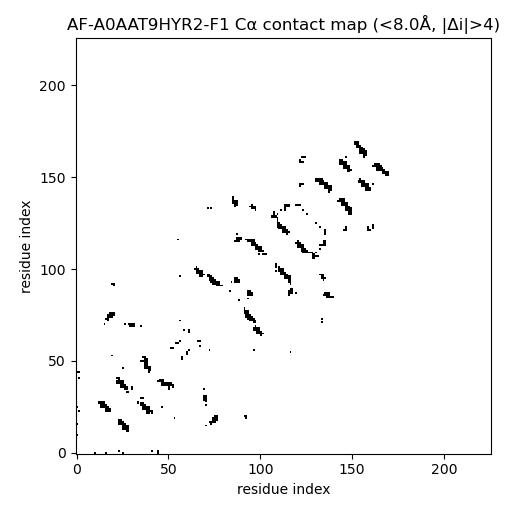 1
ATOM 1498 C C . THR A 1 196 ? -24.520 6.392 -29.648 1.00 33.91 196 THR A C 1
ATOM 1500 O O . THR A 1 196 ? -24.342 6.166 -30.844 1.00 33.91 196 THR A O 1
ATOM 1503 N N . GLY A 1 197 ? -23.516 6.578 -28.789 1.00 29.92 197 GLY A N 1
ATOM 1504 C CA . GLY A 1 197 ? -22.106 6.351 -29.098 1.00 29.92 197 GLY A CA 1
ATOM 1505 C C . GLY A 1 197 ? -21.579 5.164 -28.299 1.00 29.92 197 GLY A C 1
ATOM 1506 O O . GLY A 1 197 ? -21.460 5.239 -27.081 1.00 29.92 197 GLY A O 1
ATOM 1507 N N . THR A 1 198 ? -21.292 4.067 -28.990 1.00 32.03 198 THR A N 1
ATOM 1508 C CA . THR A 1 198 ? -20.650 2.864 -28.453 1.00 32.03 198 THR A CA 1
ATOM 1509 C C . THR A 1 198 ? -19.172 3.162 -28.174 1.00 32.03 198 THR A C 1
ATOM 1511 O O . THR A 1 198 ? -18.424 3.455 -29.105 1.00 32.03 198 THR A O 1
ATOM 1514 N N . SER A 1 199 ? -18.729 3.094 -26.916 1.00 30.28 199 SER A N 1
ATOM 1515 C CA . SER A 1 199 ? -17.307 3.234 -26.561 1.00 30.28 199 SER A CA 1
ATOM 1516 C C . SER A 1 199 ? -16.589 1.890 -26.670 1.00 30.28 199 SER A C 1
ATOM 1518 O O . SER A 1 199 ? -16.980 0.923 -26.024 1.00 30.28 199 SER A O 1
ATOM 1520 N N . SER A 1 200 ? -15.519 1.839 -27.466 1.00 30.23 200 SER A N 1
ATOM 1521 C CA . SER A 1 200 ? -14.580 0.711 -27.521 1.00 30.23 200 SER A CA 1
ATOM 1522 C C . SER A 1 200 ? -13.306 1.046 -26.737 1.00 30.23 200 SER A C 1
ATOM 1524 O O . SER A 1 200 ? -12.739 2.125 -26.904 1.00 30.23 200 SER A O 1
ATOM 1526 N N . LEU A 1 201 ? -12.850 0.119 -25.888 1.00 29.70 201 LEU A N 1
ATOM 1527 C CA . LEU A 1 201 ? -11.555 0.164 -25.200 1.00 29.70 201 LEU A CA 1
ATOM 1528 C C . LEU A 1 201 ? -10.428 -0.122 -26.204 1.00 29.70 201 LEU A C 1
ATOM 1530 O O . LEU A 1 201 ? -10.339 -1.222 -26.745 1.00 29.70 201 LEU A O 1
ATOM 1534 N N . LEU A 1 202 ? -9.545 0.849 -26.438 1.00 29.25 202 LEU A N 1
ATOM 1535 C CA . LEU A 1 202 ? -8.320 0.653 -27.216 1.00 29.25 202 LEU A CA 1
ATOM 1536 C C . LEU A 1 202 ? -7.170 0.281 -26.273 1.00 29.25 202 LEU A C 1
ATOM 1538 O O . LEU A 1 202 ? -6.584 1.132 -25.608 1.00 29.25 202 LEU A O 1
ATOM 1542 N N . VAL A 1 203 ? -6.857 -1.014 -26.227 1.00 31.42 203 VAL A N 1
ATOM 1543 C CA . VAL A 1 203 ? -5.606 -1.541 -25.670 1.00 31.42 203 VAL A CA 1
ATOM 1544 C C . VAL A 1 203 ? -4.538 -1.422 -26.753 1.00 31.42 203 VAL A C 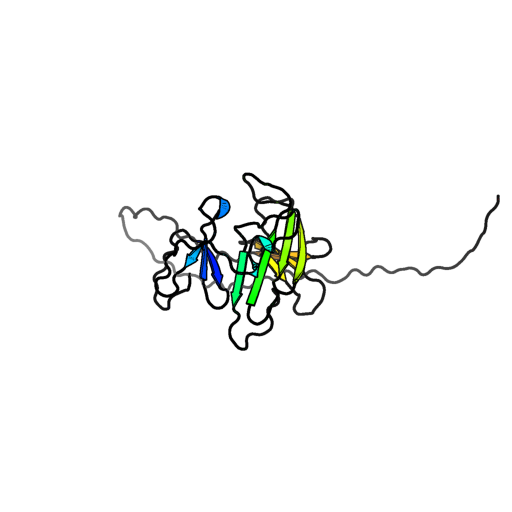1
ATOM 1546 O O . VAL A 1 203 ? -4.575 -2.144 -27.749 1.00 31.42 203 VAL A O 1
ATOM 1549 N N . THR A 1 204 ? -3.574 -0.521 -26.588 1.00 33.25 204 THR A N 1
ATOM 1550 C CA . THR A 1 204 ? -2.432 -0.446 -27.506 1.00 33.25 204 THR A CA 1
ATOM 1551 C C . THR A 1 204 ? -1.460 -1.580 -27.175 1.00 33.25 204 THR A C 1
ATOM 1553 O O . THR A 1 204 ? -0.668 -1.479 -26.241 1.00 33.25 204 THR A O 1
ATOM 1556 N N . ARG A 1 205 ? -1.533 -2.689 -27.921 1.00 32.22 205 ARG A N 1
ATOM 1557 C CA . ARG A 1 205 ? -0.508 -3.746 -27.887 1.00 32.22 205 ARG A CA 1
ATOM 1558 C C . ARG A 1 205 ? 0.804 -3.226 -28.503 1.00 32.22 205 ARG A C 1
ATOM 1560 O O . ARG A 1 205 ? 0.742 -2.538 -29.526 1.00 32.22 205 ARG A O 1
ATOM 1567 N N . PRO A 1 206 ? 1.986 -3.575 -27.967 1.00 35.47 206 PRO A N 1
ATOM 1568 C CA . PRO A 1 206 ? 3.238 -3.378 -28.688 1.00 35.47 206 PRO A CA 1
ATOM 1569 C C . PRO A 1 206 ? 3.310 -4.319 -29.904 1.00 35.47 206 PRO A C 1
ATOM 1571 O O . PRO A 1 206 ? 2.826 -5.452 -29.869 1.00 35.47 206 PRO A O 1
ATOM 1574 N N . ARG A 1 207 ? 3.886 -3.822 -31.005 1.00 31.11 207 ARG A N 1
ATOM 1575 C CA . ARG A 1 207 ? 4.086 -4.569 -32.259 1.00 31.11 207 ARG A CA 1
ATOM 1576 C C . ARG A 1 207 ? 5.097 -5.711 -32.055 1.00 31.11 207 ARG A C 1
ATOM 1578 O O . ARG A 1 207 ? 6.132 -5.461 -31.439 1.00 31.11 207 ARG A O 1
ATOM 1585 N N . PRO A 1 208 ? 4.872 -6.916 -32.609 1.00 30.94 208 PRO A N 1
ATOM 1586 C CA . PRO A 1 208 ? 5.874 -7.970 -32.588 1.00 30.94 208 PRO A CA 1
ATOM 1587 C C . PRO A 1 208 ? 6.916 -7.766 -33.700 1.00 30.94 208 PRO A C 1
ATOM 1589 O O . PRO A 1 208 ? 6.567 -7.506 -34.848 1.00 30.94 208 PRO A O 1
ATOM 1592 N N . GLY A 1 209 ? 8.186 -7.960 -33.338 1.00 30.33 209 GLY A N 1
ATOM 1593 C CA . GLY A 1 209 ? 9.227 -8.495 -34.216 1.00 30.33 209 GLY A CA 1
ATOM 1594 C C . GLY A 1 209 ? 9.944 -7.532 -35.166 1.00 30.33 209 GLY A C 1
ATOM 1595 O O . GLY A 1 209 ? 9.441 -7.170 -36.226 1.00 30.33 209 GLY A O 1
ATOM 1596 N N . ARG A 1 210 ? 11.233 -7.308 -34.890 1.00 26.19 210 ARG A N 1
ATOM 1597 C CA . ARG A 1 210 ? 12.252 -7.423 -35.941 1.00 26.19 210 ARG A CA 1
ATOM 1598 C C . ARG A 1 210 ? 13.457 -8.182 -35.392 1.00 26.19 210 ARG A C 1
ATOM 1600 O O . ARG A 1 210 ? 14.323 -7.615 -34.738 1.00 26.19 210 ARG A O 1
ATOM 1607 N N . CYS A 1 211 ? 13.475 -9.486 -35.656 1.00 26.27 211 CYS A N 1
ATOM 1608 C CA . CYS A 1 211 ? 14.707 -10.259 -35.702 1.00 26.27 211 CYS A CA 1
ATOM 1609 C C . CYS A 1 211 ? 15.569 -9.684 -36.831 1.00 26.27 211 CYS A C 1
ATOM 1611 O O . CYS A 1 211 ? 15.094 -9.553 -37.960 1.00 26.27 211 CYS A O 1
ATOM 1613 N N . VAL A 1 212 ? 16.824 -9.359 -36.539 1.00 29.53 212 VAL A N 1
ATOM 1614 C CA . VAL A 1 212 ? 17.865 -9.263 -37.563 1.00 29.53 212 VAL A CA 1
ATOM 1615 C C . VAL A 1 212 ? 18.987 -10.193 -37.131 1.00 29.53 212 VAL A C 1
ATOM 1617 O O . VAL A 1 212 ? 19.405 -10.196 -35.976 1.00 29.53 212 VAL A O 1
ATOM 1620 N N . ALA A 1 213 ? 19.355 -11.051 -38.073 1.00 28.52 213 ALA A N 1
ATOM 1621 C CA . ALA A 1 213 ? 20.188 -12.223 -37.919 1.00 28.52 213 ALA A CA 1
ATOM 1622 C C . ALA A 1 213 ? 21.616 -11.910 -37.452 1.00 28.52 213 ALA A C 1
ATOM 1624 O O . ALA A 1 213 ? 22.244 -10.947 -37.888 1.00 28.52 213 ALA A O 1
ATOM 1625 N N . SER A 1 214 ? 22.140 -12.806 -36.618 1.00 28.23 214 SER A N 1
ATOM 1626 C CA . SER A 1 214 ? 23.572 -13.034 -36.453 1.00 28.23 214 SER A CA 1
ATOM 1627 C C . SER A 1 214 ? 24.174 -13.611 -37.740 1.00 28.23 214 SER A C 1
ATOM 1629 O O . SER A 1 214 ? 23.549 -14.473 -38.359 1.00 28.23 214 SER A O 1
ATOM 1631 N N . PRO A 1 215 ? 25.426 -13.269 -38.072 1.00 30.55 215 PRO A N 1
ATOM 1632 C CA . PRO A 1 215 ? 26.312 -14.171 -38.786 1.00 30.55 215 PRO A CA 1
ATOM 1633 C C . PRO A 1 215 ? 27.314 -14.791 -37.807 1.00 30.55 215 PRO A C 1
ATOM 1635 O O . PRO A 1 215 ? 28.010 -14.111 -37.051 1.00 30.55 215 PRO A O 1
ATOM 1638 N N . THR A 1 216 ? 27.354 -16.113 -37.827 1.00 31.09 216 THR A N 1
ATOM 1639 C CA . THR A 1 216 ? 28.301 -16.987 -37.139 1.00 31.09 216 THR A CA 1
ATOM 1640 C C . THR A 1 216 ? 29.734 -16.780 -37.665 1.00 31.09 216 THR A C 1
ATOM 1642 O O . THR A 1 216 ? 29.935 -16.477 -38.838 1.00 31.09 216 THR A O 1
ATOM 1645 N N . ARG A 1 217 ? 30.723 -16.952 -36.771 1.00 33.12 217 ARG A N 1
ATOM 1646 C CA . ARG A 1 217 ? 32.194 -16.860 -36.973 1.00 33.12 217 ARG A CA 1
ATOM 1647 C C . ARG A 1 217 ? 32.731 -17.829 -38.054 1.00 33.12 217 ARG A C 1
ATOM 1649 O O . ARG A 1 217 ? 32.023 -18.778 -38.385 1.00 33.12 217 ARG A O 1
ATOM 1656 N N . PRO A 1 218 ? 34.009 -17.712 -38.494 1.00 37.94 218 PRO A N 1
ATOM 1657 C CA . PRO A 1 218 ? 35.067 -18.502 -37.824 1.00 37.94 218 PRO A CA 1
ATOM 1658 C C . PRO A 1 218 ? 36.487 -17.873 -37.735 1.00 37.94 218 PRO A C 1
ATOM 1660 O O . PRO A 1 218 ? 36.882 -17.058 -38.554 1.00 37.94 218 PRO A O 1
ATOM 1663 N N . TYR A 1 219 ? 37.244 -18.364 -36.738 1.00 24.98 219 TYR A N 1
ATOM 1664 C CA . TYR A 1 219 ? 38.712 -18.542 -36.642 1.00 24.98 219 TYR A CA 1
ATOM 1665 C C . TYR A 1 219 ? 39.694 -17.374 -36.894 1.00 24.98 219 TYR A C 1
ATOM 1667 O O . TYR A 1 219 ? 39.891 -16.947 -38.019 1.00 24.98 219 TYR A O 1
ATOM 1675 N N . ALA A 1 220 ? 40.496 -17.036 -35.871 1.00 29.72 220 ALA A N 1
ATOM 1676 C CA . ALA A 1 220 ? 41.925 -17.396 -35.818 1.00 29.72 220 ALA A CA 1
ATOM 1677 C C . ALA A 1 220 ? 42.584 -16.920 -34.507 1.00 29.72 220 ALA A C 1
ATOM 1679 O O . ALA A 1 220 ? 42.376 -15.803 -34.041 1.00 29.72 220 ALA A O 1
ATOM 1680 N N . ARG A 1 221 ? 43.383 -17.816 -33.918 1.00 32.97 221 ARG A N 1
ATOM 1681 C CA . ARG A 1 221 ? 44.377 -17.537 -32.873 1.00 32.97 221 ARG A CA 1
ATOM 1682 C C . ARG A 1 221 ? 45.411 -16.541 -33.402 1.00 32.97 221 ARG A C 1
ATOM 1684 O O . ARG A 1 221 ? 45.777 -16.660 -34.562 1.00 32.97 221 ARG A O 1
ATOM 1691 N N . CYS A 1 222 ? 45.977 -15.716 -32.524 1.00 29.28 222 CYS A N 1
ATOM 1692 C CA . CYS A 1 222 ? 47.427 -15.523 -32.451 1.00 29.28 222 CYS A CA 1
ATOM 1693 C C . CYS A 1 222 ? 47.818 -14.924 -31.096 1.00 29.28 222 CYS A C 1
ATOM 1695 O O . CYS A 1 222 ? 47.252 -13.937 -30.633 1.00 29.28 222 CYS A O 1
ATOM 1697 N N . CYS A 1 223 ? 48.776 -15.594 -30.462 1.00 29.66 223 CYS A N 1
ATOM 1698 C CA . CYS A 1 223 ? 49.533 -15.135 -29.309 1.00 29.66 223 CYS A CA 1
ATOM 1699 C C . CYS A 1 223 ? 50.479 -13.973 -29.691 1.00 29.66 223 CYS A C 1
ATOM 1701 O O . CYS A 1 223 ? 50.694 -13.710 -30.871 1.00 29.66 223 CYS A O 1
ATOM 1703 N N . ARG A 1 224 ? 51.031 -13.322 -28.652 1.00 30.50 224 ARG A N 1
ATOM 1704 C CA . ARG A 1 224 ? 52.026 -12.220 -28.617 1.00 30.50 224 ARG A CA 1
ATOM 1705 C C . ARG A 1 224 ? 53.214 -12.342 -29.603 1.00 30.50 224 ARG A C 1
ATOM 1707 O O . ARG A 1 224 ? 53.499 -13.441 -30.072 1.00 30.50 224 ARG A O 1
ATOM 1714 N N . PRO A 1 225 ? 53.956 -11.242 -29.846 1.00 39.56 225 PRO A N 1
ATOM 1715 C CA . PRO A 1 225 ? 55.143 -10.876 -29.026 1.00 39.56 225 PRO A CA 1
ATOM 1716 C C . PRO A 1 225 ? 55.186 -9.353 -28.721 1.00 39.56 225 PRO A C 1
ATOM 1718 O O . PRO A 1 225 ? 54.490 -8.593 -29.381 1.00 39.56 225 PRO A O 1
ATOM 1721 N N . GLY A 1 226 ? 55.908 -8.802 -27.743 1.00 36.56 226 GLY A N 1
ATOM 1722 C CA . GLY A 1 226 ? 56.883 -9.288 -26.765 1.00 36.56 226 GLY A CA 1
ATOM 1723 C C . GLY A 1 226 ? 57.000 -8.276 -25.620 1.00 36.56 226 GLY A C 1
ATOM 1724 O O . GLY A 1 226 ? 56.382 -7.192 -25.730 1.00 36.56 226 GLY A O 1
#